Protein AF-H3A7Y6-F1 (afdb_monomer)

Structure (mmCIF, N/CA/C/O backbone):
data_AF-H3A7Y6-F1
#
_entry.id   AF-H3A7Y6-F1
#
loop_
_atom_site.group_PDB
_atom_site.id
_atom_site.type_symbol
_atom_site.label_atom_id
_atom_site.label_alt_id
_atom_site.label_comp_id
_atom_site.label_asym_id
_atom_site.label_entity_id
_atom_site.label_seq_id
_atom_site.pdbx_PDB_ins_code
_atom_site.Cartn_x
_atom_site.Cartn_y
_atom_site.Cartn_z
_atom_site.occupancy
_atom_site.B_iso_or_equiv
_atom_site.auth_seq_id
_atom_site.auth_comp_id
_atom_site.auth_asym_id
_atom_site.auth_atom_id
_atom_site.pdbx_PDB_model_num
ATOM 1 N N . MET A 1 1 ? -15.941 6.539 31.187 1.00 51.31 1 MET A N 1
ATOM 2 C CA . MET A 1 1 ? -16.220 7.305 29.950 1.00 51.31 1 MET A CA 1
ATOM 3 C C . MET A 1 1 ? -15.047 7.274 28.978 1.00 51.31 1 MET A C 1
ATOM 5 O O . MET A 1 1 ? -15.278 7.035 27.804 1.00 51.31 1 MET A O 1
ATOM 9 N N . ASP A 1 2 ? -13.808 7.415 29.453 1.00 73.50 2 ASP A N 1
ATOM 10 C CA . ASP A 1 2 ? -12.638 7.625 28.586 1.00 73.50 2 ASP A CA 1
ATOM 11 C C . ASP A 1 2 ? -12.288 6.444 27.639 1.00 73.50 2 ASP A C 1
ATOM 13 O O . ASP A 1 2 ? -11.868 6.652 26.505 1.00 73.50 2 ASP A O 1
ATOM 17 N N . PHE A 1 3 ? -12.535 5.188 28.042 1.00 82.00 3 PHE A N 1
ATOM 18 C CA . PHE A 1 3 ? -12.294 4.012 27.181 1.00 82.00 3 PHE A CA 1
ATOM 19 C C . PHE A 1 3 ? -13.268 3.918 25.993 1.00 82.00 3 PHE A C 1
ATOM 21 O O . PHE A 1 3 ? -12.867 3.592 24.880 1.00 82.00 3 PHE A O 1
ATOM 28 N N . SER A 1 4 ? -14.550 4.241 26.212 1.00 83.94 4 SER A N 1
ATOM 29 C CA . SER A 1 4 ? -15.573 4.199 25.155 1.00 83.94 4 SER A CA 1
ATOM 30 C C . SER A 1 4 ? -15.298 5.240 24.071 1.00 83.94 4 SER A C 1
ATOM 32 O O . SER A 1 4 ? -15.407 4.942 22.889 1.00 83.94 4 SER A O 1
ATOM 34 N N . GLN A 1 5 ? -14.870 6.440 24.467 1.00 86.38 5 GLN A N 1
ATOM 35 C CA . GLN A 1 5 ? -14.535 7.515 23.533 1.00 86.38 5 GLN A CA 1
ATOM 36 C C . GLN A 1 5 ? -13.313 7.171 22.664 1.00 86.38 5 GLN A C 1
ATOM 38 O O . GLN A 1 5 ? -13.272 7.462 21.467 1.00 86.38 5 GLN A O 1
ATOM 43 N N . GLN A 1 6 ? -12.312 6.505 23.242 1.00 85.38 6 GLN A N 1
ATOM 44 C CA . GLN A 1 6 ? -11.169 6.016 22.471 1.00 85.38 6 GLN A CA 1
ATOM 45 C C . GLN A 1 6 ? -11.535 4.860 21.542 1.00 85.38 6 GLN A C 1
ATOM 47 O O . GLN A 1 6 ? -11.038 4.802 20.418 1.00 85.38 6 GLN A O 1
ATOM 52 N N . LEU A 1 7 ? -12.437 3.975 21.970 1.00 88.81 7 LEU A N 1
ATOM 53 C CA . LEU A 1 7 ? -12.967 2.921 21.113 1.00 88.81 7 LEU A CA 1
ATOM 54 C C . LEU A 1 7 ? -13.691 3.517 19.901 1.00 88.81 7 LEU A C 1
ATOM 56 O O . LEU A 1 7 ? -13.440 3.101 18.775 1.00 88.81 7 LEU A O 1
ATOM 60 N N . GLU A 1 8 ? -14.530 4.532 20.113 1.00 90.81 8 GLU A N 1
ATOM 61 C CA . GLU A 1 8 ? -15.188 5.272 19.030 1.00 90.81 8 GLU A CA 1
ATOM 62 C C . GLU A 1 8 ? -14.172 5.933 18.096 1.00 90.81 8 GLU A C 1
ATOM 64 O O . GLU A 1 8 ? -14.335 5.899 16.879 1.00 90.81 8 GLU A O 1
ATOM 69 N N . THR A 1 9 ? -13.075 6.466 18.635 1.00 90.44 9 THR A N 1
ATOM 70 C CA . THR A 1 9 ? -11.986 7.032 17.826 1.00 90.44 9 THR A CA 1
ATOM 71 C C . THR A 1 9 ? -11.318 5.966 16.948 1.00 90.44 9 THR A C 1
ATOM 73 O O . THR A 1 9 ? -11.022 6.229 15.778 1.00 90.44 9 THR A O 1
ATOM 76 N N . ALA A 1 10 ? -11.115 4.752 17.470 1.00 89.75 10 ALA A N 1
ATOM 77 C CA . ALA A 1 10 ? -10.579 3.626 16.706 1.00 89.75 10 ALA A CA 1
ATOM 78 C C . ALA A 1 10 ? -11.557 3.163 15.613 1.00 89.75 10 ALA A C 1
ATOM 80 O O . ALA A 1 10 ? -11.152 3.016 14.460 1.00 89.75 10 ALA A O 1
ATOM 81 N N . ILE A 1 11 ? -12.846 3.024 15.943 1.00 92.25 11 ILE A N 1
ATOM 82 C CA . ILE A 1 11 ? -13.911 2.691 14.984 1.00 92.25 11 ILE A CA 1
ATOM 83 C C . ILE A 1 11 ? -13.953 3.735 13.865 1.00 92.25 11 ILE A C 1
ATOM 85 O O . ILE A 1 11 ? -13.865 3.387 12.691 1.00 92.25 11 ILE A O 1
ATOM 89 N N . ASN A 1 12 ? -14.009 5.021 14.208 1.00 92.44 12 ASN A N 1
ATOM 90 C CA . ASN A 1 12 ? -14.046 6.103 13.227 1.00 92.44 12 ASN A CA 1
ATOM 91 C C . ASN A 1 12 ? -12.794 6.122 12.349 1.00 92.44 12 ASN A C 1
ATOM 93 O O . ASN A 1 12 ? -12.892 6.383 11.154 1.00 92.44 12 ASN A O 1
ATOM 97 N N . SER A 1 13 ? -11.624 5.808 12.912 1.00 91.06 13 SER A N 1
ATOM 98 C CA . SER A 1 13 ? -10.380 5.734 12.141 1.00 91.06 13 SER A CA 1
ATOM 99 C C . SER A 1 13 ? -10.433 4.627 11.090 1.00 91.06 13 SER A C 1
ATOM 101 O O . SER A 1 13 ? -10.093 4.884 9.939 1.00 91.06 13 SER A O 1
ATOM 103 N N . VAL A 1 14 ? -10.915 3.432 11.444 1.00 91.81 14 VAL A N 1
ATOM 104 C CA . VAL A 1 14 ? -11.057 2.324 10.487 1.00 91.81 14 VAL A CA 1
ATOM 105 C C . VAL A 1 14 ? -12.169 2.605 9.468 1.00 91.81 14 VAL A C 1
ATOM 107 O O . VAL A 1 14 ? -11.969 2.381 8.276 1.00 91.81 14 VAL A O 1
ATOM 110 N N . LEU A 1 15 ? -13.313 3.154 9.895 1.00 91.88 15 LEU A N 1
ATOM 111 C CA . LEU A 1 15 ? -14.406 3.515 8.983 1.00 91.88 15 LEU A CA 1
ATOM 112 C C . LEU A 1 15 ? -13.971 4.560 7.955 1.00 91.88 15 LEU A C 1
ATOM 114 O O . LEU A 1 15 ? -14.286 4.418 6.776 1.00 91.88 15 LEU A O 1
ATOM 118 N N . CYS A 1 16 ? -13.228 5.580 8.384 1.00 90.19 16 CYS A N 1
ATOM 119 C CA . CYS A 1 16 ? -12.758 6.647 7.508 1.00 90.19 16 CYS A CA 1
ATOM 120 C C . CYS A 1 16 ? -11.841 6.099 6.403 1.00 90.19 16 CYS A C 1
ATOM 122 O O . CYS A 1 16 ? -11.986 6.494 5.250 1.00 90.19 16 CYS A O 1
ATOM 124 N N . VAL A 1 17 ? -10.988 5.113 6.714 1.00 90.44 17 VAL A N 1
ATOM 125 C CA . VAL A 1 17 ? -10.191 4.396 5.702 1.00 90.44 17 VAL A CA 1
ATOM 126 C C . VAL A 1 17 ? -11.094 3.751 4.653 1.00 90.44 17 VAL A C 1
ATOM 128 O O . VAL A 1 17 ? -10.960 4.027 3.463 1.00 90.44 17 VAL A O 1
ATOM 131 N N . THR A 1 18 ? -12.046 2.921 5.084 1.00 87.56 18 THR A N 1
ATOM 132 C CA . THR A 1 18 ? -12.952 2.233 4.153 1.00 87.56 18 THR A CA 1
ATOM 133 C C . THR A 1 18 ? -13.802 3.203 3.335 1.00 87.56 18 THR A C 1
ATOM 135 O O . THR A 1 18 ? -14.023 2.974 2.151 1.00 87.56 18 THR A O 1
ATOM 138 N N . GLN A 1 19 ? -14.257 4.304 3.934 1.00 89.50 19 GLN A N 1
ATOM 139 C CA . GLN A 1 19 ? -15.052 5.320 3.245 1.00 89.50 19 GLN A CA 1
ATOM 140 C C . GLN A 1 19 ? -14.242 6.053 2.179 1.00 89.50 19 GLN A C 1
ATOM 142 O O . GLN A 1 19 ? -14.756 6.260 1.083 1.00 89.50 19 GLN A O 1
ATOM 147 N N . ASN A 1 20 ? -12.992 6.414 2.474 1.00 87.94 20 ASN A N 1
ATOM 148 C CA . ASN A 1 20 ? -12.119 7.086 1.513 1.00 87.94 20 ASN A CA 1
ATOM 149 C C . ASN A 1 20 ? -11.860 6.201 0.288 1.00 87.94 20 ASN A C 1
ATOM 151 O O . ASN A 1 20 ? -12.006 6.669 -0.838 1.00 87.94 20 ASN A O 1
ATOM 155 N N . LEU A 1 21 ? -11.576 4.914 0.508 1.00 87.38 21 LEU A N 1
ATOM 156 C CA . LEU A 1 21 ? -11.359 3.946 -0.570 1.00 87.38 21 LEU A CA 1
ATOM 157 C C . LEU A 1 21 ? -12.615 3.731 -1.425 1.00 87.38 21 LEU A C 1
ATOM 159 O O . LEU A 1 21 ? -12.553 3.780 -2.650 1.00 87.38 21 LEU A O 1
ATOM 163 N N . VAL A 1 22 ? -13.781 3.552 -0.795 1.00 87.62 22 VAL A N 1
ATOM 164 C CA . VAL A 1 22 ? -15.052 3.377 -1.522 1.00 87.62 22 VAL A CA 1
ATOM 165 C C . VAL A 1 22 ? -15.427 4.634 -2.302 1.00 87.62 22 VAL A C 1
ATOM 167 O O . VAL A 1 22 ? -15.949 4.537 -3.410 1.00 87.62 22 VAL A O 1
ATOM 170 N N . LYS A 1 23 ? -15.183 5.820 -1.738 1.00 87.94 23 LYS A N 1
ATOM 171 C CA . LYS A 1 23 ? -15.468 7.085 -2.415 1.00 87.94 23 LYS A CA 1
ATOM 172 C C . LYS A 1 23 ? -14.626 7.224 -3.683 1.00 87.94 23 LYS A C 1
ATOM 174 O O . LYS A 1 23 ? -15.194 7.497 -4.734 1.00 87.94 23 LYS A O 1
ATOM 179 N N . LYS A 1 24 ? -13.322 6.953 -3.590 1.00 83.44 24 LYS A N 1
ATOM 180 C CA . LYS A 1 24 ? -12.409 6.984 -4.737 1.00 83.44 24 LYS A CA 1
ATOM 181 C C . LYS A 1 24 ? -12.825 5.983 -5.823 1.00 83.44 24 LYS A C 1
ATOM 183 O O . LYS A 1 24 ? -12.984 6.367 -6.974 1.00 83.44 24 LYS A O 1
ATOM 188 N N . SER A 1 25 ? -13.141 4.744 -5.443 1.00 79.31 25 SER A N 1
ATOM 189 C CA . SER A 1 25 ? -13.628 3.724 -6.387 1.00 79.31 25 SER A CA 1
ATOM 190 C C . SER A 1 25 ? -14.908 4.144 -7.126 1.00 79.31 25 SER A C 1
ATOM 192 O O . SER A 1 25 ? -15.032 3.891 -8.320 1.00 79.31 25 SER A O 1
ATOM 194 N N . ARG A 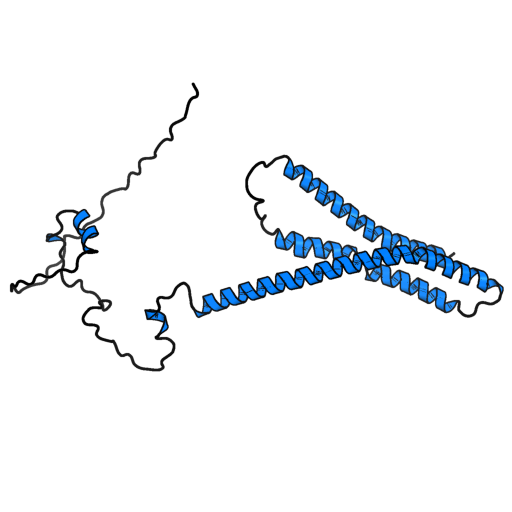1 26 ? -15.850 4.825 -6.460 1.00 79.88 26 ARG A N 1
ATOM 195 C CA . ARG A 1 26 ? -17.076 5.324 -7.112 1.00 79.88 26 ARG A CA 1
ATOM 196 C C . ARG A 1 26 ? -16.816 6.469 -8.090 1.00 79.88 26 ARG A C 1
ATOM 198 O O . ARG A 1 26 ? -17.521 6.581 -9.087 1.00 79.88 26 ARG A O 1
ATOM 205 N N . GLU A 1 27 ? -15.848 7.329 -7.786 1.00 78.62 27 GLU A N 1
ATOM 206 C CA . GLU A 1 27 ? -15.437 8.421 -8.674 1.00 78.62 27 GLU A CA 1
ATOM 207 C C . GLU A 1 27 ? -14.766 7.869 -9.944 1.00 78.62 27 GLU A C 1
ATOM 209 O O . GLU A 1 27 ? -15.039 8.351 -11.044 1.00 78.62 27 GLU A O 1
ATOM 214 N N . GLU A 1 28 ? -13.970 6.805 -9.813 1.00 71.12 28 GLU A N 1
ATOM 215 C CA . GLU A 1 28 ? -13.346 6.103 -10.941 1.00 71.12 28 GLU A CA 1
ATOM 216 C C . GLU A 1 28 ? -14.358 5.362 -11.830 1.00 71.12 28 GLU A C 1
ATOM 218 O O . GLU A 1 28 ? -14.221 5.378 -13.054 1.00 71.12 28 GLU A O 1
ATOM 223 N N . ASP A 1 29 ? -15.378 4.728 -11.245 1.00 67.00 29 ASP A N 1
ATOM 224 C CA . ASP A 1 29 ? -16.422 4.032 -12.010 1.00 67.00 29 ASP A CA 1
ATOM 225 C C . ASP A 1 29 ? -17.318 5.017 -12.779 1.00 67.00 29 ASP A C 1
ATOM 227 O O . ASP A 1 29 ? -17.629 4.780 -13.947 1.00 67.00 29 ASP A O 1
ATOM 231 N N . GLY A 1 30 ? -17.638 6.176 -12.189 1.00 64.50 30 GLY A N 1
ATOM 232 C CA . GLY A 1 30 ? -18.377 7.240 -12.878 1.00 64.50 30 GLY A CA 1
ATOM 233 C C . GLY A 1 30 ? -17.640 7.800 -14.103 1.00 64.50 30 GLY A C 1
ATOM 234 O O . GLY A 1 30 ? -18.255 8.038 -15.140 1.00 64.50 30 GLY A O 1
ATOM 235 N N . GLN A 1 31 ? -16.312 7.941 -14.029 1.00 60.97 31 GLN A N 1
ATOM 236 C CA . GLN A 1 31 ? -15.495 8.397 -15.165 1.00 60.97 31 GLN A CA 1
ATOM 237 C C . GLN A 1 31 ? -15.366 7.351 -16.284 1.00 60.97 31 GLN A C 1
ATOM 239 O O . GLN A 1 31 ? -15.178 7.712 -17.448 1.00 60.97 31 GLN A O 1
ATOM 244 N N . LYS A 1 32 ? -15.454 6.055 -15.959 1.00 58.25 32 LYS A N 1
ATOM 245 C CA . LYS A 1 32 ? -15.441 4.969 -16.955 1.00 58.25 32 LYS A CA 1
ATOM 246 C C . LYS A 1 32 ? -16.772 4.861 -17.704 1.00 58.25 32 LYS A C 1
ATOM 248 O O . LYS A 1 32 ? -16.755 4.592 -18.905 1.00 58.25 32 LYS A O 1
ATOM 253 N N . GLU A 1 33 ? -17.901 5.097 -17.033 1.00 54.69 33 GLU A N 1
ATOM 254 C CA . GLU A 1 33 ? -19.237 5.108 -17.655 1.00 54.69 33 GLU A CA 1
ATOM 255 C C . GLU A 1 33 ? -19.464 6.300 -18.604 1.00 54.69 33 GLU A C 1
ATOM 257 O O . GLU A 1 33 ? -20.171 6.157 -19.600 1.00 54.69 33 GLU A O 1
ATOM 262 N N . GLU A 1 34 ? -18.853 7.463 -18.352 1.00 52.28 34 GLU A N 1
ATOM 263 C CA . GLU A 1 34 ? -18.900 8.597 -19.295 1.00 52.28 34 GLU A CA 1
ATOM 264 C C . GLU A 1 34 ? -18.059 8.347 -20.553 1.00 52.28 34 GLU A C 1
ATOM 266 O O . GLU A 1 34 ? -18.517 8.624 -21.658 1.00 52.28 34 GLU A O 1
ATOM 271 N N . LYS A 1 35 ? -16.860 7.764 -20.413 1.00 53.66 35 LYS A N 1
ATOM 272 C CA . LYS A 1 35 ? -15.965 7.473 -21.549 1.00 53.66 35 LYS A CA 1
ATOM 273 C C . LYS A 1 35 ? -16.454 6.357 -22.473 1.00 53.66 35 LYS A C 1
ATOM 275 O O . LYS A 1 35 ? -16.075 6.328 -23.633 1.00 53.66 35 LYS A O 1
ATOM 280 N N . THR A 1 36 ? -17.272 5.433 -21.976 1.00 49.22 36 THR A N 1
ATOM 281 C CA . THR A 1 36 ? -17.790 4.302 -22.769 1.00 49.22 36 THR A CA 1
ATOM 282 C C . THR A 1 36 ? -18.997 4.664 -23.633 1.00 49.22 36 THR A C 1
ATOM 284 O O . THR A 1 36 ? -19.456 3.827 -24.404 1.00 49.22 36 THR A O 1
ATOM 287 N N . ARG A 1 37 ? -19.522 5.892 -23.528 1.00 52.06 37 ARG A N 1
ATOM 288 C CA . ARG A 1 37 ? -20.643 6.354 -24.358 1.00 52.06 37 ARG A CA 1
ATOM 289 C C . ARG A 1 37 ? -20.230 6.971 -25.696 1.00 52.06 37 ARG A C 1
ATOM 291 O O . ARG A 1 37 ? -21.121 7.131 -26.522 1.00 52.06 37 ARG A O 1
ATOM 298 N N . ASP A 1 38 ? -18.947 7.285 -25.900 1.00 51.78 38 ASP A N 1
ATOM 299 C CA . ASP A 1 38 ? -18.500 8.087 -27.053 1.00 51.78 38 ASP A CA 1
ATOM 300 C C . ASP A 1 38 ? -17.575 7.377 -28.062 1.00 51.78 38 ASP A C 1
ATOM 302 O O . ASP A 1 38 ? -17.449 7.890 -29.166 1.00 51.78 38 ASP A O 1
ATOM 306 N N . ASP A 1 39 ? -16.992 6.206 -27.771 1.00 47.25 39 ASP A N 1
ATOM 307 C CA . ASP A 1 39 ? -16.040 5.558 -28.697 1.00 47.25 39 ASP A CA 1
ATOM 308 C C . ASP A 1 39 ? -16.397 4.080 -28.978 1.00 47.25 39 ASP A C 1
ATOM 310 O O . ASP A 1 39 ? -15.975 3.167 -28.262 1.00 47.25 39 ASP A O 1
ATOM 314 N N . ASP A 1 40 ? -17.166 3.852 -30.049 1.00 56.94 40 ASP A N 1
ATOM 315 C CA . ASP A 1 40 ? -17.107 2.624 -30.858 1.00 56.94 40 ASP A CA 1
ATOM 316 C C . ASP A 1 40 ? -15.960 2.820 -31.867 1.00 56.94 40 ASP A C 1
ATOM 318 O O . ASP A 1 40 ? -16.159 3.478 -32.882 1.00 56.94 40 ASP A O 1
ATOM 322 N N . ASP A 1 41 ? -14.748 2.360 -31.541 1.00 52.69 41 ASP A N 1
ATOM 323 C CA . ASP A 1 41 ? -13.794 1.710 -32.461 1.00 52.69 41 ASP A CA 1
ATOM 324 C C . ASP A 1 41 ? -12.365 1.658 -31.877 1.00 52.69 41 ASP A C 1
ATOM 326 O O . ASP A 1 41 ? -11.862 2.579 -31.238 1.00 52.69 41 ASP A O 1
ATOM 330 N N . ASP A 1 42 ? -11.721 0.520 -32.140 1.00 48.69 42 ASP A N 1
ATOM 331 C CA . ASP A 1 42 ? -10.285 0.242 -32.068 1.00 48.69 42 ASP A CA 1
ATOM 332 C C . ASP A 1 42 ? -9.571 0.257 -30.700 1.00 48.69 42 ASP A C 1
ATOM 334 O O . ASP A 1 42 ? -9.049 1.248 -30.196 1.00 48.69 42 ASP A O 1
ATOM 338 N N . ALA A 1 43 ? -9.435 -0.960 -30.155 1.00 54.12 43 ALA A N 1
ATOM 339 C CA . ALA A 1 43 ? -8.303 -1.414 -29.344 1.00 54.12 43 ALA A CA 1
ATOM 340 C C . ALA A 1 43 ? -7.758 -0.401 -28.323 1.00 54.12 43 ALA A C 1
ATOM 342 O O . ALA A 1 43 ? -6.612 0.018 -28.447 1.00 54.12 43 ALA A O 1
ATOM 343 N N . ALA A 1 44 ? -8.563 -0.066 -27.305 1.00 57.81 44 ALA A N 1
ATOM 344 C CA . ALA A 1 44 ? -8.158 0.532 -26.025 1.00 57.81 44 ALA A CA 1
ATOM 345 C C . ALA A 1 44 ? -6.759 1.177 -26.056 1.00 57.81 44 ALA A C 1
ATOM 347 O O . ALA A 1 44 ? -5.796 0.617 -25.522 1.00 57.81 44 ALA A O 1
ATOM 348 N N . LEU A 1 45 ? -6.651 2.322 -26.741 1.00 60.16 45 LEU A N 1
ATOM 349 C CA . LEU A 1 45 ? -5.407 3.067 -26.899 1.00 60.16 45 LEU A CA 1
ATOM 350 C C . LEU A 1 45 ? -4.728 3.173 -25.526 1.00 60.16 45 LEU A C 1
ATOM 352 O O . LEU A 1 45 ? -5.315 3.722 -24.587 1.00 60.16 45 LEU A O 1
ATOM 356 N N . ILE A 1 46 ? -3.518 2.619 -25.380 1.00 69.69 46 ILE A N 1
ATOM 357 C CA . ILE A 1 46 ? -2.745 2.730 -24.137 1.00 69.69 46 ILE A CA 1
ATOM 358 C C . ILE A 1 46 ? -2.526 4.223 -23.897 1.00 69.69 46 ILE A C 1
ATOM 360 O O . ILE A 1 46 ? -1.700 4.853 -24.556 1.00 69.69 46 ILE A O 1
ATOM 364 N N . GLN A 1 47 ? -3.312 4.805 -22.987 1.00 77.25 47 GLN A N 1
ATOM 365 C CA . GLN A 1 47 ? -3.240 6.236 -22.727 1.00 77.25 47 GLN A CA 1
ATOM 366 C C . GLN A 1 47 ? -1.833 6.582 -22.207 1.00 77.25 47 GLN A C 1
ATOM 368 O O . GLN A 1 47 ? -1.273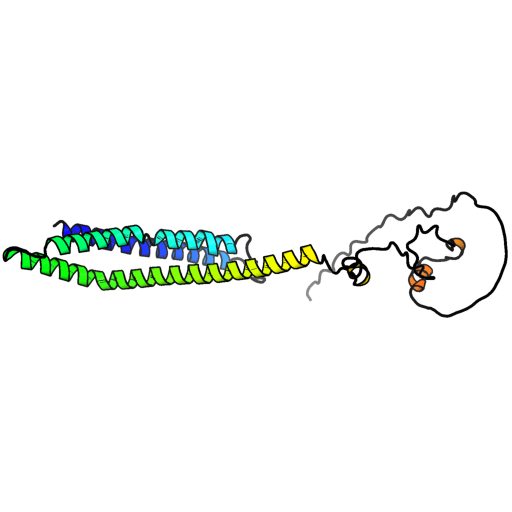 5.823 -21.404 1.00 77.25 47 GLN A O 1
ATOM 373 N N . PRO A 1 48 ? -1.241 7.714 -22.628 1.00 74.75 48 PRO A N 1
ATOM 374 C CA . PRO A 1 48 ? 0.046 8.152 -22.108 1.00 74.75 48 PRO A CA 1
ATOM 375 C C . PRO A 1 48 ? 0.028 8.203 -20.579 1.00 74.75 48 PRO A C 1
ATOM 377 O O . PRO A 1 48 ? -0.918 8.708 -19.977 1.00 74.75 48 PRO A O 1
ATOM 380 N N . GLY A 1 49 ? 1.058 7.642 -19.945 1.00 78.50 49 GLY A N 1
ATOM 381 C CA . GLY A 1 49 ? 1.169 7.628 -18.485 1.00 78.50 49 GLY A CA 1
ATOM 382 C C . GLY A 1 49 ? 0.185 6.700 -17.765 1.00 78.50 49 GLY A C 1
ATOM 383 O O . GLY A 1 49 ? 0.151 6.722 -16.541 1.00 78.50 49 GLY A O 1
ATOM 384 N N . LEU A 1 50 ? -0.578 5.852 -18.471 1.00 80.50 50 LEU A N 1
ATOM 385 C CA . LEU A 1 50 ? -1.512 4.899 -17.853 1.00 80.50 50 LEU A CA 1
ATOM 386 C C . LEU A 1 50 ? -0.830 4.027 -16.790 1.00 80.50 50 LEU A C 1
ATOM 388 O O . LEU A 1 50 ? -1.391 3.800 -15.723 1.00 80.50 50 LEU A O 1
ATOM 392 N N . LEU A 1 51 ? 0.393 3.574 -17.081 1.00 80.50 51 LEU A N 1
ATOM 393 C CA . LEU A 1 51 ? 1.184 2.761 -16.165 1.00 80.50 51 LEU A CA 1
ATOM 394 C C . LEU A 1 51 ? 1.574 3.556 -14.912 1.00 80.50 51 LEU A C 1
ATOM 396 O O . LEU A 1 51 ? 1.366 3.079 -13.807 1.00 80.50 51 LEU A O 1
ATOM 400 N N . THR A 1 52 ? 2.080 4.778 -15.076 1.00 84.62 52 THR A N 1
ATOM 401 C CA . THR A 1 52 ? 2.458 5.663 -13.963 1.00 84.62 52 THR A CA 1
ATOM 402 C C . THR A 1 52 ? 1.247 6.029 -13.107 1.00 84.62 52 THR A C 1
ATOM 404 O O . THR A 1 52 ? 1.286 5.872 -11.892 1.00 84.62 52 THR A O 1
ATOM 407 N N . ARG A 1 53 ? 0.126 6.409 -13.729 1.00 84.06 53 ARG A N 1
ATOM 408 C CA . ARG A 1 53 ? -1.104 6.758 -13.013 1.00 84.06 53 ARG A CA 1
ATOM 409 C C . ARG A 1 53 ? -1.634 5.580 -12.195 1.00 84.06 53 ARG A C 1
ATOM 411 O O . ARG A 1 53 ? -1.777 5.692 -10.985 1.00 84.06 53 ARG A O 1
ATOM 418 N N . LEU A 1 54 ? -1.862 4.429 -12.836 1.00 80.00 54 LEU A N 1
ATOM 419 C CA . LEU A 1 54 ? -2.464 3.272 -12.164 1.00 80.00 54 LEU A CA 1
ATOM 420 C C . LEU A 1 54 ? -1.529 2.628 -11.136 1.00 80.00 54 LEU A C 1
ATOM 422 O O . LEU A 1 54 ? -1.973 2.192 -10.076 1.00 80.00 54 LEU A O 1
ATOM 426 N N . LEU A 1 55 ? -0.244 2.495 -11.471 1.00 78.75 55 LEU A N 1
ATOM 427 C CA . LEU A 1 55 ? 0.687 1.684 -10.688 1.00 78.75 55 LEU A CA 1
ATOM 428 C C . LEU A 1 55 ? 1.428 2.494 -9.628 1.00 78.75 55 LEU A C 1
ATOM 430 O O . LEU A 1 55 ? 1.756 1.951 -8.576 1.00 78.75 55 LEU A O 1
ATOM 434 N N . GLU A 1 56 ? 1.694 3.770 -9.882 1.00 79.50 56 GLU A N 1
ATOM 435 C CA . GLU A 1 56 ? 2.430 4.621 -8.953 1.00 79.50 56 GLU A CA 1
ATOM 436 C C . GLU A 1 56 ? 1.486 5.552 -8.198 1.00 79.50 56 GLU A C 1
ATOM 438 O O . GLU A 1 56 ? 1.391 5.449 -6.978 1.00 79.50 56 GLU A O 1
ATOM 443 N N . GLU A 1 57 ? 0.752 6.420 -8.893 1.00 85.75 57 GLU A N 1
ATOM 444 C CA . GLU A 1 57 ? -0.036 7.478 -8.251 1.00 85.75 57 GLU A CA 1
ATOM 445 C C . GLU A 1 57 ? -1.253 6.918 -7.500 1.00 85.75 57 GLU A C 1
ATOM 447 O O . GLU A 1 57 ? -1.399 7.135 -6.292 1.00 85.75 57 GLU A O 1
ATOM 452 N N . ASP A 1 58 ? -2.097 6.147 -8.188 1.00 88.00 58 ASP A N 1
ATOM 453 C CA . ASP A 1 58 ? -3.359 5.651 -7.644 1.00 88.00 58 ASP A CA 1
ATOM 454 C C . ASP A 1 58 ? -3.126 4.644 -6.520 1.00 88.00 58 ASP A C 1
ATOM 456 O O . ASP A 1 58 ? -3.702 4.780 -5.436 1.00 88.00 58 ASP A O 1
ATOM 460 N N . LEU A 1 59 ? -2.244 3.668 -6.747 1.00 90.12 59 LEU A N 1
ATOM 461 C CA . LEU A 1 59 ? -1.925 2.662 -5.741 1.00 90.12 59 LEU A CA 1
ATOM 462 C C . LEU A 1 59 ? -1.217 3.273 -4.524 1.00 90.12 59 LEU A C 1
ATOM 464 O O . LEU A 1 59 ? -1.511 2.886 -3.393 1.00 90.12 59 LEU A O 1
ATOM 468 N N . SER A 1 60 ? -0.306 4.233 -4.721 1.00 90.81 60 SER A N 1
ATOM 469 C CA . SER A 1 60 ? 0.344 4.932 -3.606 1.00 90.81 60 SER A CA 1
ATOM 470 C C . SER A 1 60 ? -0.677 5.702 -2.771 1.00 90.81 60 SER A C 1
ATOM 472 O O . SER A 1 60 ? -0.692 5.578 -1.543 1.00 90.81 60 SER A O 1
ATOM 474 N N . ALA A 1 61 ? -1.589 6.430 -3.421 1.00 91.25 61 ALA A N 1
ATOM 475 C CA . ALA A 1 61 ? -2.670 7.131 -2.739 1.00 91.25 61 ALA A CA 1
ATOM 476 C C . ALA A 1 61 ? -3.561 6.167 -1.936 1.00 91.25 61 ALA A C 1
ATOM 478 O O . ALA A 1 61 ? -3.880 6.452 -0.778 1.00 91.25 61 ALA A O 1
ATOM 479 N N . ASP A 1 62 ? -3.901 5.005 -2.499 1.00 91.69 62 ASP A N 1
ATOM 480 C CA . ASP A 1 62 ? -4.679 3.978 -1.804 1.00 91.69 62 ASP A CA 1
ATOM 481 C C . ASP A 1 62 ? -3.943 3.453 -0.569 1.00 91.69 62 ASP A C 1
ATOM 483 O O . ASP A 1 62 ? -4.512 3.432 0.525 1.00 91.69 62 ASP A O 1
ATOM 487 N N . VAL A 1 63 ? -2.661 3.101 -0.704 1.00 92.75 63 VAL A N 1
ATOM 488 C CA . VAL A 1 63 ? -1.832 2.603 0.405 1.00 92.75 63 VAL A CA 1
ATOM 489 C C . VAL A 1 63 ? -1.703 3.646 1.517 1.00 92.75 63 VAL A C 1
ATOM 491 O O . VAL A 1 63 ? -1.813 3.304 2.696 1.00 92.75 63 VAL A O 1
ATOM 494 N N . LEU A 1 64 ? -1.520 4.922 1.175 1.00 91.75 64 LEU A N 1
ATOM 495 C CA . LEU A 1 64 ? -1.478 6.012 2.153 1.00 91.75 64 LEU A CA 1
ATOM 496 C C . LEU A 1 64 ? -2.835 6.205 2.843 1.00 91.75 64 LEU A C 1
ATOM 498 O O . LEU A 1 64 ? -2.894 6.408 4.060 1.00 91.75 64 LEU A O 1
ATOM 502 N N . SER A 1 65 ? -3.935 6.074 2.098 1.00 92.56 65 SER A N 1
ATOM 503 C CA . SER A 1 65 ? -5.291 6.205 2.639 1.00 92.56 65 SER A CA 1
ATOM 504 C C . SER A 1 65 ? -5.632 5.130 3.679 1.00 92.56 65 SER A C 1
ATOM 506 O O . SER A 1 65 ? -6.472 5.383 4.549 1.00 92.56 65 SER A O 1
ATOM 508 N N . LEU A 1 66 ? -4.926 3.986 3.672 1.00 93.56 66 LEU A N 1
ATOM 509 C CA . LEU A 1 66 ? -5.080 2.926 4.674 1.00 93.56 66 LEU A CA 1
ATOM 510 C C . LEU A 1 66 ? -4.762 3.396 6.094 1.00 93.56 66 LEU A C 1
ATOM 512 O O . LEU A 1 66 ? -5.255 2.788 7.044 1.00 93.56 66 LEU A O 1
ATOM 516 N N . ASN A 1 67 ? -3.960 4.457 6.263 1.00 91.56 67 ASN A N 1
ATOM 517 C CA . ASN A 1 67 ? -3.654 5.076 7.558 1.00 91.56 67 ASN A CA 1
ATOM 518 C C . ASN A 1 67 ? -3.250 4.065 8.656 1.00 91.56 67 ASN A C 1
ATOM 520 O O . ASN A 1 67 ? -3.623 4.210 9.825 1.00 91.56 67 ASN A O 1
ATOM 524 N N . VAL A 1 68 ? -2.465 3.045 8.288 1.00 94.31 68 VAL A N 1
ATOM 525 C CA . VAL A 1 68 ? -2.089 1.912 9.161 1.00 94.31 68 VAL A CA 1
ATOM 526 C C . VAL A 1 68 ? -1.477 2.371 10.475 1.00 94.31 68 VAL A C 1
ATOM 528 O O . VAL A 1 68 ? -1.840 1.870 11.537 1.00 94.31 68 VAL A O 1
ATOM 531 N N . GLN A 1 69 ? -0.610 3.381 10.430 1.00 94.69 69 GLN A N 1
ATOM 532 C CA . GLN A 1 69 ? 0.033 3.924 11.623 1.00 94.69 69 GLN A CA 1
ATOM 533 C C . GLN A 1 69 ? -0.978 4.523 12.611 1.00 94.69 69 GLN A C 1
ATOM 535 O O . GLN A 1 69 ? -0.890 4.271 13.815 1.00 94.69 69 GLN A O 1
ATOM 540 N N . LYS A 1 70 ? -1.971 5.274 12.114 1.00 93.00 70 LYS A N 1
ATOM 541 C CA . LYS A 1 70 ? -3.026 5.859 12.950 1.00 93.00 70 LYS A CA 1
ATOM 542 C C . LYS A 1 70 ? -3.862 4.761 13.601 1.00 93.00 70 LYS A C 1
ATOM 544 O O . LYS A 1 70 ? -3.993 4.758 14.822 1.00 93.00 70 LYS A O 1
ATOM 549 N N . VAL A 1 71 ? -4.360 3.804 12.815 1.00 93.56 71 VAL A N 1
ATOM 550 C CA . VAL A 1 71 ? -5.169 2.690 13.338 1.00 93.56 71 VAL A CA 1
ATOM 551 C C . VAL A 1 71 ? -4.378 1.885 14.371 1.00 93.56 71 VAL A C 1
ATOM 553 O O . VAL A 1 71 ? -4.868 1.681 15.481 1.00 93.56 71 VAL A O 1
ATOM 556 N N . ALA A 1 72 ? -3.134 1.509 14.065 1.00 94.44 72 ALA A N 1
ATOM 557 C CA . ALA A 1 72 ? -2.271 0.775 14.985 1.00 94.44 72 ALA A CA 1
ATOM 558 C C . ALA A 1 72 ? -2.057 1.537 16.302 1.00 94.44 72 ALA A C 1
ATOM 560 O O . ALA A 1 72 ? -2.208 0.954 17.372 1.00 94.44 72 ALA A O 1
ATOM 561 N N . SER A 1 73 ? -1.782 2.845 16.248 1.00 94.62 73 SER A N 1
ATOM 562 C CA . SER A 1 73 ? -1.621 3.660 17.459 1.00 94.62 73 SER A CA 1
ATOM 563 C C . SER A 1 73 ? -2.888 3.723 18.320 1.00 94.62 73 SER A C 1
ATOM 565 O O . SER A 1 73 ? -2.791 3.590 19.539 1.00 94.62 73 SER A O 1
ATOM 567 N N . CYS A 1 74 ? -4.074 3.854 17.714 1.00 92.56 74 CYS A N 1
ATOM 568 C CA . CYS A 1 74 ? -5.344 3.838 18.441 1.00 92.56 74 CYS A CA 1
ATOM 569 C C . CYS A 1 74 ? -5.570 2.499 19.158 1.00 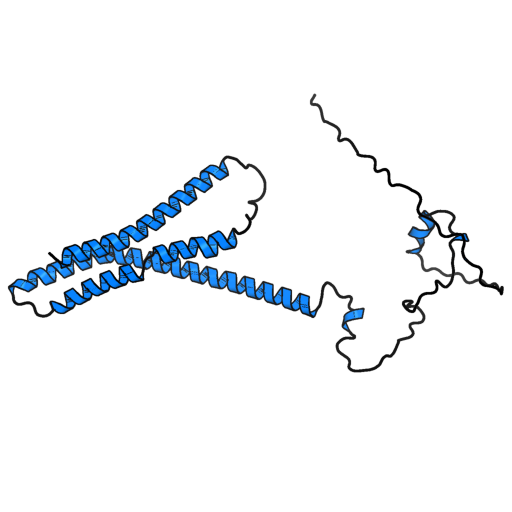92.56 74 CYS A C 1
ATOM 571 O O . CYS A 1 74 ? -5.966 2.484 20.323 1.00 92.56 74 CYS A O 1
ATOM 573 N N . ILE A 1 75 ? -5.288 1.377 18.487 1.00 92.50 75 ILE A N 1
ATOM 574 C CA . ILE A 1 75 ? -5.431 0.044 19.087 1.00 92.50 75 ILE A CA 1
ATOM 575 C C . ILE A 1 75 ? -4.406 -0.180 20.199 1.00 92.50 75 ILE A C 1
ATOM 577 O O . ILE A 1 75 ? -4.775 -0.653 21.273 1.00 92.50 75 ILE A O 1
ATOM 581 N N . SER A 1 76 ? -3.150 0.219 19.999 1.00 93.25 76 SER A N 1
ATOM 582 C CA . SER A 1 76 ? -2.112 0.124 21.031 1.00 93.25 76 SER A CA 1
ATOM 583 C C . SER A 1 76 ? -2.481 0.904 22.293 1.00 93.25 76 SER A C 1
ATOM 585 O O . SER A 1 76 ? -2.347 0.369 23.389 1.00 93.25 76 SER A O 1
ATOM 587 N N . GLN A 1 77 ? -3.023 2.119 22.158 1.00 91.69 77 GLN A N 1
ATOM 588 C CA . GLN A 1 77 ? -3.482 2.917 23.303 1.00 91.69 77 GLN A CA 1
ATOM 589 C C . GLN A 1 77 ? -4.638 2.246 24.063 1.00 91.69 77 GLN A C 1
ATOM 591 O O . GLN A 1 77 ? -4.662 2.266 25.295 1.00 91.69 77 GLN A O 1
ATOM 596 N N . LEU A 1 78 ? -5.584 1.624 23.348 1.00 90.69 78 LEU A N 1
ATOM 597 C CA . LEU A 1 78 ? -6.683 0.875 23.966 1.00 90.69 78 LEU A CA 1
ATOM 598 C C . LEU A 1 78 ? -6.173 -0.336 24.756 1.00 90.69 78 LEU A C 1
ATOM 600 O O . LEU A 1 78 ? -6.595 -0.554 25.892 1.00 90.69 78 LEU A O 1
ATOM 604 N N . LEU A 1 79 ? -5.252 -1.107 24.172 1.00 90.62 79 LEU A N 1
ATOM 605 C CA . LEU A 1 79 ? -4.652 -2.274 24.824 1.00 90.62 79 LEU A CA 1
ATOM 606 C C . LEU A 1 79 ? -3.801 -1.878 26.032 1.00 90.62 79 LEU A C 1
ATOM 608 O O . LEU A 1 79 ? -3.853 -2.534 27.070 1.00 90.62 79 LEU A O 1
ATOM 612 N N . GLU A 1 80 ? -3.052 -0.785 25.927 1.00 89.44 80 GLU A N 1
ATOM 613 C CA . GLU A 1 80 ? -2.236 -0.274 27.022 1.00 89.44 80 GLU A CA 1
ATOM 614 C C . GLU A 1 80 ? -3.103 0.148 28.221 1.00 89.44 80 GLU A C 1
ATOM 616 O O . GLU A 1 80 ? -2.806 -0.204 29.362 1.00 89.44 80 GLU A O 1
ATOM 621 N N . ARG A 1 81 ? -4.243 0.806 27.987 1.00 84.12 81 ARG A N 1
ATOM 622 C CA . ARG A 1 81 ? -5.195 1.137 29.062 1.00 84.12 81 ARG A CA 1
ATOM 623 C C . ARG A 1 81 ? -5.853 -0.084 29.690 1.00 84.12 81 ARG A C 1
ATOM 625 O O . ARG A 1 81 ? -6.093 -0.089 30.897 1.00 84.12 81 ARG A O 1
ATOM 632 N N . LEU A 1 82 ? -6.121 -1.116 28.892 1.00 85.94 82 LEU A N 1
ATOM 633 C CA . LEU A 1 82 ? -6.608 -2.391 29.410 1.00 85.94 82 LEU A CA 1
ATOM 634 C C . LEU A 1 82 ? -5.561 -3.050 30.323 1.00 85.94 82 LEU A C 1
ATOM 636 O O . LEU A 1 82 ? -5.901 -3.582 31.374 1.00 85.94 82 LEU A O 1
ATOM 640 N N . LYS A 1 83 ? -4.276 -2.952 29.973 1.00 83.50 83 LYS A N 1
ATOM 641 C CA . LYS A 1 83 ? -3.178 -3.471 30.796 1.00 83.50 83 LYS A CA 1
ATOM 642 C C . LYS A 1 83 ? -3.056 -2.751 32.144 1.00 83.50 83 LYS A C 1
ATOM 644 O O . LYS A 1 83 ? -2.827 -3.388 33.161 1.00 83.50 83 LYS A O 1
ATOM 649 N N . TYR A 1 84 ? -3.256 -1.435 32.203 1.00 74.19 84 TYR A N 1
ATOM 650 C CA . TYR A 1 84 ? -3.194 -0.708 33.483 1.00 74.19 84 TYR A CA 1
ATOM 651 C C . TYR A 1 84 ? -4.357 -1.020 34.446 1.00 74.19 84 TYR A C 1
ATOM 653 O O . TYR A 1 84 ? -4.322 -0.588 35.594 1.00 74.19 84 TYR A O 1
ATOM 661 N N . THR A 1 85 ? -5.363 -1.786 34.012 1.00 70.25 85 THR A N 1
ATOM 662 C CA . THR A 1 85 ? -6.513 -2.211 34.832 1.00 70.25 85 THR A CA 1
ATOM 663 C C . THR A 1 85 ? -6.425 -3.674 35.299 1.00 70.25 85 THR A C 1
ATOM 665 O O . THR A 1 85 ? -7.408 -4.217 35.790 1.00 70.25 85 THR A O 1
ATOM 668 N N . GLU A 1 86 ? -5.247 -4.308 35.203 1.00 61.28 86 GLU A N 1
ATOM 669 C CA . GLU A 1 86 ? -5.001 -5.739 35.483 1.00 61.28 86 GLU A CA 1
ATOM 670 C C . GLU A 1 86 ? -5.117 -6.138 36.979 1.00 61.28 86 GLU A C 1
ATOM 672 O O . GLU A 1 86 ? -5.282 -7.316 37.290 1.00 61.28 86 GLU A O 1
ATOM 677 N N . HIS A 1 87 ? -5.145 -5.172 37.913 1.00 61.03 87 HIS A N 1
ATOM 678 C CA . HIS A 1 87 ? -5.472 -5.398 39.335 1.00 61.03 87 HIS A CA 1
ATOM 679 C C . HIS A 1 87 ? -6.574 -4.457 39.851 1.00 61.03 87 HIS A C 1
ATOM 681 O O . HIS A 1 87 ? -6.307 -3.560 40.656 1.00 61.03 87 HIS A O 1
ATOM 687 N N . PRO A 1 88 ? -7.826 -4.654 39.414 1.00 59.81 88 PRO A N 1
ATOM 688 C CA . PRO A 1 88 ? -8.923 -3.824 39.860 1.00 59.81 88 PRO A CA 1
ATOM 689 C C . PRO A 1 88 ? -9.378 -4.237 41.276 1.00 59.81 88 PRO A C 1
ATOM 691 O O . PRO A 1 88 ? -9.576 -5.432 41.527 1.00 59.81 88 PRO A O 1
ATOM 694 N N . PRO A 1 89 ? -9.621 -3.303 42.218 1.00 61.56 89 PRO A N 1
ATOM 695 C CA . PRO A 1 89 ? -10.447 -3.598 43.389 1.00 61.56 89 PRO A CA 1
ATOM 696 C C . PRO A 1 89 ? -11.831 -4.100 42.931 1.00 61.56 89 PRO A C 1
ATOM 698 O O . PRO A 1 89 ? -12.256 -3.820 41.816 1.00 61.56 89 PRO A O 1
ATOM 701 N N . VAL A 1 90 ? -12.563 -4.835 43.776 1.00 63.69 90 VAL A N 1
ATOM 702 C CA . VAL A 1 90 ? -13.797 -5.585 43.417 1.00 63.69 90 VAL A CA 1
ATOM 703 C C . VAL A 1 90 ? -14.826 -4.789 42.576 1.00 63.69 90 VAL A C 1
ATOM 705 O O . VAL A 1 90 ? -15.501 -5.377 41.735 1.00 63.69 90 VAL A O 1
ATOM 708 N N . ASN A 1 91 ? -14.899 -3.459 42.722 1.00 61.31 91 ASN A N 1
ATOM 709 C CA . ASN A 1 91 ? -15.770 -2.576 41.925 1.00 61.31 91 ASN A CA 1
ATOM 710 C C . ASN A 1 91 ? -15.294 -2.297 40.480 1.00 61.31 91 ASN A C 1
ATOM 712 O O . ASN A 1 91 ? -16.107 -1.936 39.632 1.00 61.31 91 ASN A O 1
ATOM 716 N N . GLU A 1 92 ? -14.011 -2.460 40.163 1.00 64.06 92 GLU A N 1
ATOM 717 C CA . GLU A 1 92 ? -13.438 -2.191 38.835 1.00 64.06 92 GLU A CA 1
ATOM 718 C C . GLU A 1 92 ? -13.409 -3.442 37.929 1.00 64.06 92 GLU A C 1
ATOM 720 O O . GLU A 1 92 ? -13.282 -3.324 36.709 1.00 64.06 92 GLU A O 1
ATOM 725 N N . CYS A 1 93 ? -13.649 -4.638 38.484 1.00 73.31 93 CYS A N 1
ATOM 726 C CA . CYS A 1 93 ? -13.773 -5.893 37.724 1.00 73.31 93 CYS A CA 1
ATOM 727 C C . CYS A 1 93 ? -14.887 -5.839 36.661 1.00 73.31 93 CYS A C 1
ATOM 729 O O . CYS A 1 93 ? -14.766 -6.426 35.583 1.00 73.31 93 CYS A O 1
ATOM 731 N N . GLN A 1 94 ? -15.981 -5.122 36.940 1.00 79.38 94 GLN A N 1
ATOM 732 C CA . GLN A 1 94 ? -17.082 -4.947 35.989 1.00 79.38 94 GLN A CA 1
ATOM 733 C C . GLN A 1 94 ? -16.682 -4.034 34.818 1.00 79.38 94 GLN A C 1
ATOM 735 O O . GLN A 1 94 ? -17.022 -4.321 33.671 1.00 79.38 94 GLN A O 1
ATOM 740 N N . MET A 1 95 ? -15.903 -2.984 35.093 1.00 78.06 95 MET A N 1
ATOM 741 C CA . MET A 1 95 ? -15.395 -2.050 34.082 1.00 78.06 95 MET A CA 1
ATOM 742 C C . MET A 1 95 ? -14.370 -2.716 33.160 1.00 78.06 95 MET A C 1
ATOM 744 O O . MET A 1 95 ? -14.433 -2.533 31.945 1.00 78.06 95 MET A O 1
ATOM 748 N N . PHE A 1 96 ? -13.475 -3.536 33.720 1.00 83.88 96 PHE A N 1
ATOM 749 C CA . PHE A 1 96 ? -12.513 -4.326 32.951 1.00 83.88 96 PHE A CA 1
ATOM 750 C C . PHE A 1 96 ? -13.215 -5.310 32.005 1.00 83.88 96 PHE A C 1
ATOM 752 O O . PHE A 1 96 ? -12.965 -5.304 30.801 1.00 83.88 96 PHE A O 1
ATOM 759 N N . ASN A 1 97 ? -14.167 -6.099 32.516 1.00 85.75 97 ASN A N 1
ATOM 760 C CA . ASN A 1 97 ? -14.942 -7.023 31.682 1.00 85.75 97 ASN A CA 1
ATOM 761 C C . ASN A 1 97 ? -15.725 -6.291 30.583 1.00 85.75 97 ASN A C 1
ATOM 763 O O . ASN A 1 97 ? -15.780 -6.758 29.447 1.00 85.75 97 ASN A O 1
ATOM 767 N N . GLN A 1 98 ? -16.294 -5.122 30.887 1.00 85.56 98 GLN A N 1
ATOM 768 C CA . GLN A 1 98 ? -16.978 -4.306 29.888 1.00 85.56 98 GLN A CA 1
ATOM 769 C C . GLN A 1 98 ? -16.017 -3.808 28.795 1.00 85.56 98 GLN A C 1
ATOM 771 O O . GLN A 1 98 ? -16.364 -3.873 27.616 1.00 85.56 98 GLN A O 1
ATOM 776 N N . ALA A 1 99 ? -14.808 -3.369 29.155 1.00 87.25 99 ALA A N 1
ATOM 777 C CA . ALA A 1 99 ? -13.769 -2.975 28.203 1.00 87.25 99 ALA A CA 1
ATOM 778 C C . ALA A 1 99 ? -13.327 -4.148 27.306 1.00 87.25 99 ALA A C 1
ATOM 780 O O . ALA A 1 99 ? -13.255 -3.993 26.085 1.00 87.25 99 ALA A O 1
ATOM 781 N N . CYS A 1 100 ? -13.134 -5.341 27.878 1.00 88.56 100 CYS A N 1
ATOM 782 C CA . CYS A 1 100 ? -12.857 -6.568 27.125 1.00 88.56 100 CYS A CA 1
ATOM 783 C C . CYS A 1 100 ? -13.980 -6.896 26.132 1.00 88.56 100 CYS A C 1
ATOM 785 O O . CYS A 1 100 ? -13.712 -7.120 24.953 1.00 88.56 100 CYS A O 1
ATOM 787 N N . CYS A 1 101 ? -15.244 -6.865 26.568 1.00 89.75 101 CYS A N 1
ATOM 788 C CA . CYS A 1 101 ? -16.395 -7.102 25.693 1.00 89.75 101 CYS A CA 1
ATOM 789 C C . CYS A 1 101 ? -16.443 -6.114 24.519 1.00 89.75 101 CYS A C 1
ATOM 791 O O . CYS A 1 101 ? -16.765 -6.497 23.395 1.00 89.75 101 CYS A O 1
ATOM 793 N N . LEU A 1 102 ? -16.112 -4.845 24.758 1.00 89.25 102 LEU A N 1
ATOM 794 C CA . LEU A 1 102 ? -16.050 -3.826 23.713 1.00 89.25 102 LEU A CA 1
ATOM 795 C C . LEU A 1 102 ? -14.925 -4.093 22.700 1.00 89.25 102 LEU A C 1
ATOM 797 O O . LEU A 1 102 ? -15.157 -3.979 21.497 1.00 89.25 102 LEU A O 1
ATOM 801 N N . LEU A 1 103 ? -13.742 -4.513 23.155 1.00 90.25 103 LEU A N 1
ATOM 802 C CA . LEU A 1 103 ? -12.633 -4.897 22.271 1.00 90.25 103 LEU A CA 1
ATOM 803 C C . LEU A 1 103 ? -12.953 -6.143 21.443 1.00 90.25 103 LEU A C 1
ATOM 805 O O . LEU A 1 103 ? -12.681 -6.170 20.245 1.00 90.25 103 LEU A O 1
ATOM 809 N N . VAL A 1 104 ? -13.592 -7.149 22.045 1.00 92.19 104 VAL A N 1
ATOM 810 C CA . VAL A 1 104 ? -14.045 -8.351 21.327 1.00 92.19 104 VAL A CA 1
ATOM 811 C C . VAL A 1 104 ? -15.030 -7.982 20.213 1.00 92.19 104 VAL A C 1
ATOM 813 O O . VAL A 1 104 ? -14.966 -8.548 19.125 1.00 92.19 104 VAL A O 1
ATOM 816 N N . ARG A 1 105 ? -15.899 -6.987 20.434 1.00 91.56 105 ARG A N 1
ATOM 817 C CA . ARG A 1 105 ? -16.811 -6.472 19.396 1.00 91.56 105 ARG A CA 1
ATOM 818 C C . ARG A 1 105 ? -16.096 -5.696 18.286 1.00 91.56 105 ARG A C 1
ATOM 820 O O . ARG A 1 105 ? -16.610 -5.660 17.173 1.00 91.56 105 ARG A O 1
ATOM 827 N N . LEU A 1 106 ? -14.938 -5.097 18.567 1.00 91.12 106 LEU A N 1
ATOM 828 C CA . LEU A 1 106 ? -14.110 -4.404 17.573 1.00 91.12 106 LEU A CA 1
ATOM 829 C C . LEU A 1 106 ? -13.293 -5.378 16.706 1.00 91.12 106 LEU A C 1
ATOM 831 O O . LEU A 1 106 ? -13.001 -5.087 15.547 1.00 91.12 106 LEU A O 1
ATOM 835 N N . LEU A 1 107 ? -12.955 -6.552 17.243 1.00 92.19 107 LEU A N 1
ATOM 836 C CA . LEU A 1 107 ? -12.140 -7.573 16.584 1.00 92.19 107 LEU A CA 1
ATOM 837 C C . LEU A 1 107 ? -12.554 -7.918 15.134 1.00 92.19 107 LEU A C 1
ATOM 839 O O . LEU A 1 107 ? -11.673 -7.902 14.274 1.00 92.19 107 LEU A O 1
ATOM 843 N N . PRO A 1 108 ? -13.835 -8.199 14.800 1.00 94.06 108 PRO A N 1
ATOM 844 C CA . PRO A 1 108 ? -14.214 -8.526 13.421 1.00 94.06 108 PRO A CA 1
ATOM 845 C C . PRO A 1 108 ? -13.923 -7.382 12.442 1.00 94.06 108 PRO A C 1
ATOM 847 O O . PRO A 1 108 ? -13.453 -7.624 11.336 1.00 94.06 108 PRO A O 1
ATOM 850 N N . MET A 1 109 ? -14.120 -6.132 12.867 1.00 92.81 109 MET A N 1
ATOM 851 C CA . MET A 1 109 ? -13.817 -4.954 12.056 1.00 92.81 109 MET A CA 1
ATOM 852 C C . MET A 1 109 ? -12.310 -4.825 11.793 1.00 92.81 109 MET A C 1
ATOM 854 O O . MET A 1 109 ? -11.896 -4.545 10.669 1.00 92.81 109 MET A O 1
ATOM 858 N N . LEU A 1 110 ? -11.485 -5.078 12.813 1.00 93.62 110 LEU A N 1
ATOM 859 C CA . LEU A 1 110 ? -10.027 -5.099 12.671 1.00 93.62 110 LEU A CA 1
ATOM 860 C C . LEU A 1 110 ? -9.548 -6.253 11.794 1.00 93.62 110 LEU A C 1
ATOM 862 O O . LEU A 1 110 ? -8.591 -6.081 11.046 1.00 93.62 110 LEU A O 1
ATOM 866 N N . SER A 1 111 ? -10.218 -7.404 11.842 1.00 94.44 111 SER A N 1
ATOM 867 C CA . SER A 1 111 ? -9.924 -8.526 10.951 1.00 94.44 111 SER A CA 1
ATOM 868 C C . SER A 1 111 ? -10.168 -8.144 9.492 1.00 94.44 111 SER A C 1
ATOM 870 O O . SER A 1 111 ? -9.275 -8.336 8.670 1.00 94.44 111 SER A O 1
ATOM 872 N N . THR A 1 112 ? -11.313 -7.533 9.175 1.00 93.62 112 THR A N 1
ATOM 873 C CA . THR A 1 112 ? -11.600 -7.047 7.816 1.00 93.62 112 THR A CA 1
ATOM 874 C C . THR A 1 112 ? -10.599 -5.982 7.373 1.00 93.62 112 THR A C 1
ATOM 876 O O . THR A 1 112 ? -10.083 -6.046 6.259 1.00 93.62 112 THR A O 1
ATOM 879 N N . TYR A 1 113 ? -10.270 -5.035 8.253 1.00 95.31 113 TYR A N 1
ATOM 880 C CA . TYR A 1 113 ? -9.249 -4.025 7.986 1.00 95.31 113 TYR A CA 1
ATOM 881 C C . TYR A 1 113 ? -7.870 -4.647 7.717 1.00 95.31 113 TYR A C 1
ATOM 883 O O . TYR A 1 113 ? -7.196 -4.271 6.763 1.00 95.31 113 TYR A O 1
ATOM 891 N N . SER A 1 114 ? -7.464 -5.645 8.503 1.00 95.62 114 SER A N 1
ATOM 892 C CA . SER A 1 114 ? -6.207 -6.367 8.294 1.00 95.62 114 SER A CA 1
ATOM 893 C C . SER A 1 114 ? -6.181 -7.079 6.943 1.00 95.62 114 SER A C 1
ATOM 895 O O . SER A 1 114 ? -5.163 -7.030 6.256 1.00 95.62 114 SER A O 1
ATOM 897 N N . SER A 1 115 ? -7.283 -7.716 6.536 1.00 96.00 115 SER A N 1
ATOM 898 C CA . SER A 1 115 ? -7.391 -8.341 5.213 1.00 96.00 115 SER A CA 1
ATOM 899 C C . SER A 1 115 ? -7.272 -7.315 4.086 1.00 96.00 115 SER A C 1
ATOM 901 O O . SER A 1 115 ? -6.609 -7.585 3.089 1.00 96.00 115 SER A O 1
ATOM 903 N N . LEU A 1 116 ? -7.848 -6.123 4.260 1.00 94.62 116 LEU A N 1
ATOM 904 C CA . LEU A 1 116 ? -7.727 -5.021 3.306 1.00 94.62 116 LEU A CA 1
ATOM 905 C C . LEU A 1 116 ? -6.277 -4.530 3.182 1.00 94.62 116 LEU A C 1
ATOM 907 O O . LEU A 1 116 ? -5.761 -4.395 2.076 1.00 94.62 116 LEU A O 1
ATOM 911 N N . VAL A 1 117 ? -5.585 -4.325 4.305 1.00 96.19 117 VAL A N 1
ATOM 912 C CA . VAL A 1 117 ? -4.161 -3.949 4.304 1.00 96.19 117 VAL A CA 1
ATOM 913 C C . VAL A 1 117 ? -3.311 -5.034 3.638 1.00 96.19 117 VAL A C 1
ATOM 915 O O . VAL A 1 117 ? -2.442 -4.727 2.824 1.00 96.19 117 VAL A O 1
ATOM 918 N N . GLN A 1 118 ? -3.576 -6.307 3.938 1.00 96.69 118 GLN A N 1
ATOM 919 C CA . GLN A 1 118 ? -2.861 -7.431 3.336 1.00 96.69 118 GLN A CA 1
ATOM 920 C C . GLN A 1 118 ? -3.097 -7.523 1.823 1.00 96.69 118 GLN A C 1
ATOM 922 O O . GLN A 1 118 ? -2.161 -7.828 1.079 1.00 96.69 118 GLN A O 1
ATOM 927 N N . TYR A 1 119 ? -4.316 -7.240 1.361 1.00 95.69 119 TYR A N 1
ATOM 928 C CA . TYR A 1 119 ? -4.642 -7.164 -0.060 1.00 95.69 119 TYR A CA 1
ATOM 929 C C . TYR A 1 119 ? -3.773 -6.118 -0.767 1.00 95.69 119 TYR A C 1
ATOM 931 O O . TYR A 1 119 ? -3.053 -6.459 -1.706 1.00 95.69 119 TYR A O 1
ATOM 939 N N . TYR A 1 120 ? -3.752 -4.882 -0.264 1.00 94.44 120 TYR A N 1
ATOM 940 C CA . TYR A 1 120 ? -2.948 -3.809 -0.852 1.00 94.44 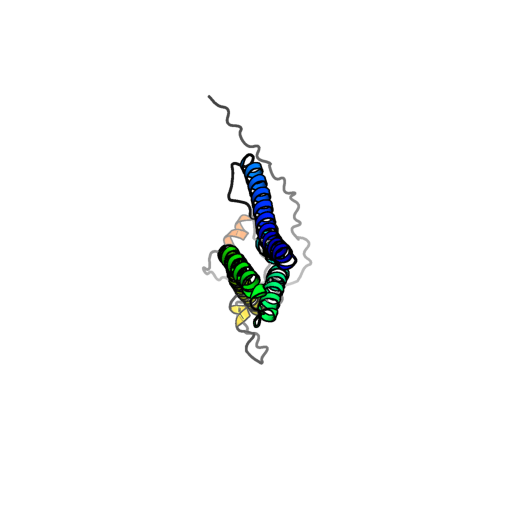120 TYR A CA 1
ATOM 941 C C . TYR A 1 120 ? -1.446 -4.085 -0.777 1.00 94.44 120 TYR A C 1
ATOM 943 O O . TYR A 1 120 ? -0.736 -3.847 -1.747 1.00 94.44 120 TYR A O 1
ATOM 951 N N . LEU A 1 121 ? -0.952 -4.666 0.319 1.00 95.25 121 LEU A N 1
ATOM 952 C CA . LEU A 1 121 ? 0.449 -5.082 0.418 1.00 95.25 121 LEU A CA 1
ATOM 953 C C . LEU A 1 121 ? 0.811 -6.124 -0.651 1.00 95.25 121 LEU A C 1
ATOM 955 O O . LEU A 1 121 ? 1.866 -6.037 -1.280 1.00 95.25 121 LEU A O 1
ATOM 959 N N . THR A 1 122 ? -0.070 -7.102 -0.866 1.00 96.06 122 THR A N 1
ATOM 960 C CA . THR A 1 122 ? 0.114 -8.144 -1.884 1.00 96.06 122 THR A CA 1
ATOM 961 C C . THR A 1 122 ? 0.107 -7.541 -3.284 1.00 96.06 122 THR A C 1
ATOM 963 O O . THR A 1 122 ? 0.964 -7.887 -4.098 1.00 96.06 122 THR A O 1
ATOM 966 N N . LEU A 1 123 ? -0.815 -6.613 -3.548 1.00 93.62 123 LEU A N 1
ATOM 967 C CA . LEU A 1 123 ? -0.903 -5.895 -4.814 1.00 93.62 123 LEU A CA 1
ATOM 968 C C . LEU A 1 123 ? 0.370 -5.083 -5.088 1.00 93.62 123 LEU A C 1
ATOM 970 O O . LEU A 1 123 ? 0.975 -5.246 -6.145 1.00 93.62 123 LEU A O 1
ATOM 974 N N . SER A 1 124 ? 0.839 -4.298 -4.114 1.00 92.94 124 SER A N 1
ATOM 975 C CA . SER A 1 124 ? 2.082 -3.525 -4.220 1.00 92.94 124 SER A CA 1
ATOM 976 C C . SER A 1 124 ? 3.301 -4.411 -4.468 1.00 92.94 124 SER A C 1
ATOM 978 O O . SER A 1 124 ? 4.154 -4.079 -5.290 1.00 92.94 124 SER A O 1
ATOM 980 N N . LEU A 1 125 ? 3.383 -5.569 -3.808 1.00 95.06 125 LEU A N 1
ATOM 981 C CA . LEU A 1 125 ? 4.482 -6.511 -4.012 1.00 95.06 125 LEU A CA 1
ATOM 982 C C . LEU A 1 125 ? 4.443 -7.150 -5.408 1.00 95.06 125 LEU A C 1
ATOM 984 O O . LEU A 1 125 ? 5.476 -7.246 -6.076 1.00 95.06 125 LEU A O 1
ATOM 988 N N . ALA A 1 126 ? 3.265 -7.593 -5.852 1.00 93.69 126 ALA A N 1
ATOM 989 C CA . ALA A 1 126 ? 3.075 -8.181 -7.176 1.00 93.69 126 ALA A CA 1
ATOM 990 C C . ALA A 1 126 ? 3.414 -7.174 -8.280 1.00 93.69 126 ALA A C 1
ATOM 992 O O . ALA A 1 126 ? 4.105 -7.514 -9.247 1.00 93.69 126 ALA A O 1
ATOM 993 N N . LEU A 1 127 ? 2.990 -5.926 -8.093 1.00 92.12 127 LEU A N 1
ATOM 994 C CA . LEU A 1 127 ? 3.318 -4.828 -8.975 1.00 92.12 127 LEU A CA 1
ATOM 995 C C . LEU A 1 127 ? 4.827 -4.587 -9.028 1.00 92.12 127 LEU A C 1
ATOM 997 O O . LEU A 1 127 ? 5.409 -4.639 -10.108 1.00 92.12 127 LEU A O 1
ATOM 1001 N N . HIS A 1 128 ? 5.464 -4.375 -7.875 1.00 92.88 128 HIS A N 1
ATOM 1002 C CA . HIS A 1 128 ? 6.896 -4.095 -7.799 1.00 92.88 128 HIS A CA 1
ATOM 1003 C C . HIS A 1 128 ? 7.731 -5.208 -8.446 1.00 92.88 128 HIS A C 1
ATOM 1005 O O . HIS A 1 128 ? 8.680 -4.951 -9.185 1.00 92.88 128 HIS A O 1
ATOM 1011 N N . ARG A 1 129 ? 7.342 -6.471 -8.231 1.00 95.44 129 ARG A N 1
ATOM 1012 C CA . ARG A 1 129 ? 7.975 -7.617 -8.890 1.00 95.44 129 ARG A CA 1
ATOM 1013 C C . ARG A 1 129 ? 7.828 -7.553 -10.411 1.00 95.44 129 ARG A C 1
ATOM 1015 O O . ARG A 1 129 ? 8.781 -7.867 -11.122 1.00 95.44 129 ARG A O 1
ATOM 1022 N N . SER A 1 130 ? 6.647 -7.193 -10.904 1.00 93.25 130 SER A N 1
ATOM 1023 C CA . SER A 1 130 ? 6.348 -7.145 -12.338 1.00 93.25 130 SER A CA 1
ATOM 1024 C C . SER A 1 130 ? 7.075 -5.991 -13.028 1.00 93.25 130 SER A C 1
ATOM 1026 O O . SER A 1 130 ? 7.728 -6.209 -14.047 1.00 93.25 130 SER A O 1
ATOM 1028 N N . THR A 1 131 ? 7.055 -4.792 -12.44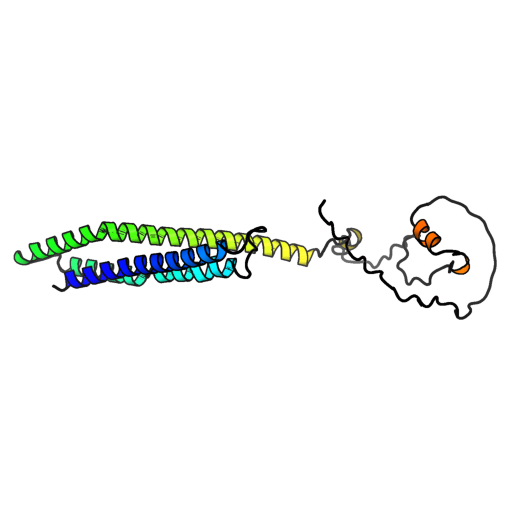1 1.00 92.31 131 THR A N 1
ATOM 1029 C CA . THR A 1 131 ? 7.778 -3.621 -12.963 1.00 92.31 131 THR A CA 1
ATOM 1030 C C . THR A 1 131 ? 9.287 -3.812 -12.882 1.00 92.31 131 THR A C 1
ATOM 1032 O O . THR A 1 131 ? 9.989 -3.503 -13.840 1.00 92.31 131 THR A O 1
ATOM 1035 N N . GLY A 1 132 ? 9.798 -4.414 -11.805 1.00 94.50 132 GLY A N 1
ATOM 1036 C CA . GLY A 1 132 ? 11.212 -4.772 -11.687 1.00 94.50 132 GLY A CA 1
ATOM 1037 C C . GLY A 1 132 ? 11.658 -5.799 -12.734 1.00 94.50 132 GLY A C 1
ATOM 1038 O O . GLY A 1 132 ? 12.733 -5.667 -13.317 1.00 94.50 132 GLY A O 1
ATOM 1039 N N . LYS A 1 133 ? 10.824 -6.806 -13.032 1.00 97.31 133 LYS A N 1
ATOM 1040 C CA . LYS A 1 133 ? 11.084 -7.770 -14.116 1.00 97.31 133 LYS A CA 1
ATOM 1041 C C . LYS A 1 133 ? 11.101 -7.095 -15.484 1.00 97.31 133 LYS A C 1
ATOM 1043 O O . LYS A 1 133 ? 12.024 -7.347 -16.252 1.00 97.31 133 LYS A O 1
ATOM 1048 N N . LEU A 1 134 ? 10.123 -6.236 -15.766 1.00 94.50 134 LEU A N 1
ATOM 1049 C CA . LEU A 1 134 ? 10.073 -5.458 -17.002 1.00 94.50 134 LEU A CA 1
ATOM 1050 C C . LEU A 1 134 ? 11.328 -4.593 -17.158 1.00 94.50 134 LEU A C 1
ATOM 1052 O O . LEU A 1 134 ? 11.985 -4.659 -18.192 1.00 94.50 134 LEU A O 1
ATOM 1056 N N . LEU A 1 135 ? 11.703 -3.853 -16.112 1.00 95.50 135 LEU A N 1
ATOM 1057 C CA . LEU A 1 135 ? 12.912 -3.035 -16.095 1.00 95.50 135 LEU A CA 1
ATOM 1058 C C . LEU A 1 135 ? 14.165 -3.873 -16.366 1.00 95.50 135 LEU A C 1
ATOM 1060 O O . LEU A 1 135 ? 15.000 -3.470 -17.166 1.00 95.50 135 LEU A O 1
ATOM 1064 N N . SER A 1 136 ? 14.287 -5.049 -15.746 1.00 98.00 136 SER A N 1
ATOM 1065 C CA . SER A 1 136 ? 15.419 -5.952 -15.977 1.00 98.00 136 SER A CA 1
ATOM 1066 C C . SER A 1 136 ? 15.502 -6.429 -17.427 1.00 98.00 136 SER A C 1
ATOM 1068 O O . SER A 1 136 ? 16.605 -6.504 -17.964 1.00 98.00 136 SER A O 1
ATOM 1070 N N . VAL A 1 137 ? 14.370 -6.759 -18.056 1.00 98.00 137 VAL A N 1
ATOM 1071 C CA . VAL A 1 137 ? 14.330 -7.174 -19.468 1.00 98.00 137 VAL A CA 1
ATOM 1072 C C . VAL A 1 137 ? 14.700 -6.005 -20.374 1.00 98.00 137 VAL A C 1
ATOM 1074 O O . VAL A 1 137 ? 15.556 -6.164 -21.237 1.00 98.00 137 VAL A O 1
ATOM 1077 N N . LEU A 1 138 ? 14.116 -4.826 -20.150 1.00 96.88 138 LEU A N 1
ATOM 1078 C CA . LEU A 1 138 ? 14.439 -3.625 -20.919 1.00 96.88 138 LEU A CA 1
ATOM 1079 C C . LEU A 1 138 ? 15.923 -3.278 -20.791 1.00 96.88 138 LEU A C 1
ATOM 1081 O O . LEU A 1 138 ? 16.590 -3.096 -21.801 1.00 96.88 138 LEU A O 1
ATOM 1085 N N . ALA A 1 139 ? 16.465 -3.262 -19.574 1.00 97.56 139 ALA A N 1
ATOM 1086 C CA . ALA A 1 139 ? 17.880 -3.003 -19.334 1.00 97.56 139 ALA A CA 1
ATOM 1087 C C . ALA A 1 139 ? 18.780 -4.014 -20.057 1.00 97.56 139 ALA A C 1
ATOM 1089 O O . ALA A 1 139 ? 19.785 -3.613 -20.639 1.00 97.56 139 ALA A O 1
A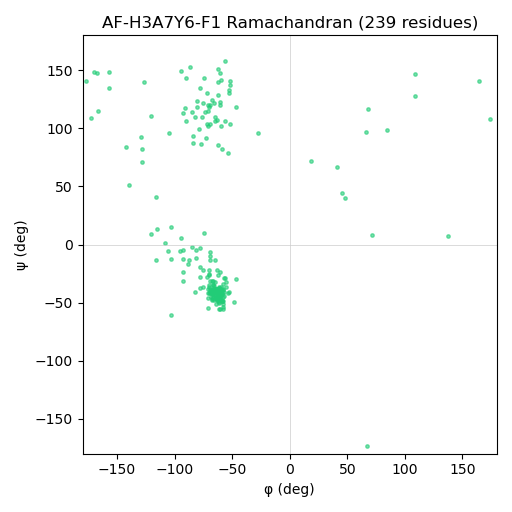TOM 1090 N N . ALA A 1 140 ? 18.415 -5.300 -20.070 1.00 96.62 140 ALA A N 1
ATOM 1091 C CA . ALA A 1 140 ? 19.148 -6.319 -20.816 1.00 96.62 140 ALA A CA 1
ATOM 1092 C C . ALA A 1 140 ? 19.106 -6.063 -22.330 1.00 96.62 140 ALA A C 1
ATOM 1094 O O . ALA A 1 140 ? 20.152 -6.094 -22.968 1.00 96.62 140 ALA A O 1
ATOM 1095 N N . VAL A 1 141 ? 17.934 -5.745 -22.891 1.00 95.81 141 VAL A N 1
ATOM 1096 C CA . VAL A 1 141 ? 17.782 -5.410 -24.319 1.00 95.81 141 VAL A CA 1
ATOM 1097 C C . VAL A 1 141 ? 18.595 -4.168 -24.682 1.00 95.81 141 VAL A C 1
ATOM 1099 O O . VAL A 1 141 ? 19.335 -4.191 -25.659 1.00 95.81 141 VAL A O 1
ATOM 1102 N N . PHE A 1 142 ? 18.518 -3.100 -23.885 1.00 95.94 142 PHE A N 1
ATOM 1103 C CA . PHE A 1 142 ? 19.294 -1.882 -24.122 1.00 95.94 142 PHE A CA 1
ATOM 1104 C C . PHE A 1 142 ? 20.797 -2.109 -23.970 1.00 95.94 142 PHE A C 1
ATOM 1106 O O . PHE A 1 142 ? 21.571 -1.521 -24.716 1.00 95.94 142 PHE A O 1
ATOM 1113 N N . THR A 1 143 ? 21.216 -2.969 -23.040 1.00 94.88 143 THR A N 1
ATOM 1114 C CA . THR A 1 143 ? 22.628 -3.342 -22.889 1.00 94.88 143 THR A CA 1
ATOM 1115 C C . THR A 1 143 ? 23.108 -4.127 -24.105 1.00 94.88 143 THR A C 1
ATOM 1117 O O . THR A 1 143 ? 24.162 -3.809 -24.644 1.00 94.88 143 THR A O 1
ATOM 1120 N N . ASP A 1 144 ? 22.328 -5.108 -24.565 1.00 91.38 144 ASP A N 1
ATOM 1121 C CA . ASP A 1 144 ? 22.659 -5.903 -25.751 1.00 91.38 144 ASP A CA 1
ATOM 1122 C C . ASP A 1 144 ? 22.766 -5.016 -26.992 1.00 91.38 144 ASP A C 1
ATOM 1124 O O . ASP A 1 144 ? 23.737 -5.091 -27.740 1.00 91.38 144 ASP A O 1
ATOM 1128 N N . LEU A 1 145 ? 21.813 -4.099 -27.146 1.00 92.75 145 LEU A N 1
ATOM 1129 C CA . LEU A 1 145 ? 21.796 -3.140 -28.235 1.00 92.75 145 LEU A CA 1
ATOM 1130 C C . LEU A 1 145 ? 22.976 -2.163 -28.176 1.00 92.75 145 LEU A C 1
ATOM 1132 O O . LEU A 1 145 ? 23.586 -1.876 -29.200 1.00 92.75 145 LEU A O 1
ATOM 1136 N N . ALA A 1 146 ? 23.322 -1.667 -26.987 1.00 91.00 146 ALA A N 1
ATOM 1137 C CA . ALA A 1 146 ? 24.462 -0.774 -26.805 1.00 91.00 146 ALA A CA 1
ATOM 1138 C C . ALA A 1 146 ? 25.803 -1.475 -27.071 1.00 91.00 146 ALA A C 1
ATOM 1140 O O . ALA A 1 146 ? 26.747 -0.829 -27.514 1.00 91.00 146 ALA A O 1
ATOM 1141 N N . GLN A 1 147 ? 25.893 -2.781 -26.803 1.00 88.00 147 GLN A N 1
ATOM 1142 C CA . GLN A 1 147 ? 27.106 -3.570 -27.027 1.00 88.00 147 GLN A CA 1
ATOM 1143 C C . GLN A 1 147 ? 27.253 -4.040 -28.475 1.00 88.00 147 GLN A C 1
ATOM 1145 O O . GLN A 1 147 ? 28.360 -4.036 -29.002 1.00 88.00 147 GLN A O 1
ATOM 1150 N N . LYS A 1 148 ? 26.159 -4.477 -29.106 1.00 86.50 148 LYS A N 1
ATOM 1151 C CA . LYS A 1 148 ? 26.181 -5.136 -30.422 1.00 86.50 148 LYS A CA 1
ATOM 1152 C C . LYS A 1 148 ? 25.733 -4.238 -31.573 1.00 86.50 148 LYS A C 1
ATOM 1154 O O . LYS A 1 148 ? 25.904 -4.612 -32.730 1.00 86.50 148 LYS A O 1
ATOM 1159 N N . GLY A 1 149 ? 25.148 -3.080 -31.274 1.00 81.31 149 GLY A N 1
ATOM 1160 C CA . GLY A 1 149 ? 24.525 -2.216 -32.271 1.00 81.31 149 GLY A CA 1
ATOM 1161 C C . GLY A 1 149 ? 23.278 -2.843 -32.908 1.00 81.31 149 GLY A C 1
ATOM 1162 O O . GLY A 1 149 ? 22.793 -3.899 -32.499 1.00 81.31 149 GLY A O 1
ATOM 1163 N N . PHE A 1 150 ? 22.736 -2.179 -33.928 1.00 79.75 150 PHE A N 1
ATOM 1164 C CA . PHE A 1 150 ? 21.616 -2.701 -34.711 1.00 79.75 150 PHE A CA 1
ATOM 1165 C C . PHE A 1 150 ? 22.133 -3.501 -35.902 1.00 79.75 150 PHE A C 1
ATOM 1167 O O . PHE A 1 150 ? 22.761 -2.925 -36.784 1.00 79.75 150 PHE A O 1
ATOM 1174 N N . CYS A 1 151 ? 21.818 -4.800 -35.944 1.00 68.38 151 CYS A N 1
ATOM 1175 C CA . CYS A 1 151 ? 22.030 -5.666 -37.111 1.00 68.38 151 CYS A CA 1
ATOM 1176 C C . CYS A 1 151 ? 23.410 -5.497 -37.774 1.00 68.38 151 CYS A C 1
ATOM 1178 O O . CYS A 1 151 ? 23.485 -5.407 -38.997 1.00 68.38 151 CYS A O 1
ATOM 1180 N N . LEU A 1 152 ? 24.487 -5.430 -36.979 1.00 64.94 152 LEU A N 1
ATOM 1181 C CA . LEU A 1 152 ? 25.833 -5.293 -37.533 1.00 64.94 152 LEU A CA 1
ATOM 1182 C C . LEU A 1 152 ? 26.124 -6.517 -38.428 1.00 64.94 152 LEU A C 1
ATOM 1184 O O . LEU A 1 152 ? 26.021 -7.649 -37.938 1.00 64.94 152 LEU A O 1
ATOM 1188 N N . PRO A 1 153 ? 26.446 -6.329 -39.721 1.00 69.19 153 PRO A N 1
ATOM 1189 C CA . PRO A 1 153 ? 26.880 -7.417 -40.589 1.00 69.19 153 PRO A CA 1
ATOM 1190 C C . PRO A 1 153 ? 28.027 -8.193 -39.938 1.00 69.19 153 PRO A C 1
ATOM 1192 O O . PRO A 1 153 ? 28.903 -7.598 -39.310 1.00 69.19 153 PRO A O 1
ATOM 1195 N N . LYS A 1 154 ? 28.025 -9.526 -40.071 1.00 65.25 154 LYS A N 1
ATOM 1196 C CA . LYS A 1 154 ? 29.040 -10.396 -39.442 1.00 65.25 154 LYS A CA 1
ATOM 1197 C C . LYS A 1 154 ? 30.470 -10.018 -39.845 1.00 65.25 154 LYS A C 1
ATOM 1199 O O . LYS A 1 154 ? 31.373 -10.172 -39.034 1.00 65.25 154 LYS A O 1
ATOM 1204 N N . GLU A 1 155 ? 30.625 -9.454 -41.040 1.00 62.97 155 GLU A N 1
ATOM 1205 C CA . GLU A 1 155 ? 31.872 -8.902 -41.581 1.00 62.97 155 GLU A CA 1
ATOM 1206 C C . GLU A 1 155 ? 32.485 -7.799 -40.699 1.00 62.97 155 GLU A C 1
ATOM 1208 O O . GLU A 1 155 ? 33.697 -7.671 -40.656 1.00 62.97 155 GLU A O 1
ATOM 1213 N N . LEU A 1 156 ? 31.678 -7.041 -39.943 1.00 60.16 156 LEU A N 1
ATOM 1214 C CA . LEU A 1 156 ? 32.150 -5.988 -39.029 1.00 60.16 156 LEU A CA 1
ATOM 1215 C C . LEU A 1 156 ? 32.306 -6.468 -37.575 1.00 60.16 156 LEU A C 1
ATOM 1217 O O . LEU A 1 156 ? 32.736 -5.700 -36.716 1.00 60.16 156 LEU A O 1
ATOM 1221 N N . MET A 1 157 ? 31.910 -7.710 -37.264 1.00 60.28 157 MET A N 1
ATOM 1222 C CA . MET A 1 157 ? 31.958 -8.254 -35.900 1.00 60.28 157 MET A CA 1
ATOM 1223 C C . MET A 1 157 ? 33.255 -9.014 -35.585 1.00 60.28 157 MET A C 1
ATOM 1225 O O . MET A 1 157 ? 33.603 -9.130 -34.409 1.00 60.28 157 MET A O 1
ATOM 1229 N N . GLU A 1 158 ? 33.969 -9.533 -36.588 1.00 57.47 158 GLU A N 1
ATOM 1230 C CA . GLU A 1 158 ? 35.184 -10.339 -36.371 1.00 57.47 158 GLU A CA 1
ATOM 1231 C C . GLU A 1 158 ? 36.434 -9.500 -36.027 1.00 57.47 158 GLU A C 1
ATOM 1233 O O . GLU A 1 158 ? 37.328 -10.004 -35.348 1.00 57.47 158 GLU A O 1
ATOM 1238 N N . ASP A 1 159 ? 36.444 -8.197 -36.324 1.00 54.06 159 ASP A N 1
ATOM 1239 C CA . ASP A 1 159 ? 37.617 -7.327 -36.112 1.00 54.06 159 ASP A CA 1
ATOM 1240 C C . ASP A 1 159 ? 37.751 -6.744 -34.691 1.00 54.06 159 ASP A C 1
ATOM 1242 O O . ASP A 1 159 ? 38.719 -6.055 -34.372 1.00 54.06 159 ASP A O 1
ATOM 1246 N N . SER A 1 160 ? 36.806 -7.018 -33.784 1.00 51.00 160 SER A N 1
ATOM 1247 C CA . SER A 1 160 ? 36.818 -6.441 -32.426 1.00 51.00 160 SER A CA 1
ATOM 1248 C C . SER A 1 160 ? 37.528 -7.306 -31.368 1.00 51.00 160 SER A C 1
ATOM 1250 O O . SER A 1 160 ? 37.629 -6.879 -30.214 1.00 51.00 160 SER A O 1
ATOM 1252 N N . ALA A 1 161 ? 37.992 -8.516 -31.702 1.00 49.59 161 ALA A N 1
ATOM 1253 C CA . ALA A 1 161 ? 38.555 -9.463 -30.726 1.00 49.59 161 ALA A CA 1
ATOM 1254 C C . ALA A 1 161 ? 40.018 -9.874 -30.989 1.00 49.59 161 ALA A C 1
ATOM 1256 O O . ALA A 1 161 ? 40.528 -10.768 -30.310 1.00 49.59 161 ALA A O 1
ATOM 1257 N N . GLY A 1 162 ? 40.702 -9.226 -31.935 1.00 41.19 162 GLY A N 1
ATOM 1258 C CA . GLY A 1 162 ? 42.097 -9.497 -32.279 1.00 41.19 162 GLY A CA 1
ATOM 1259 C C . GLY A 1 162 ? 42.974 -8.269 -32.078 1.00 41.19 162 GLY A C 1
ATOM 1260 O O . GLY A 1 162 ? 42.881 -7.287 -32.803 1.00 41.19 162 GLY A O 1
ATOM 1261 N N . GLU A 1 163 ? 43.847 -8.321 -31.082 1.00 44.91 163 GLU A N 1
ATOM 1262 C CA . GLU A 1 163 ? 44.962 -7.396 -30.950 1.00 44.91 163 GLU A CA 1
ATOM 1263 C C . GLU A 1 163 ? 45.930 -7.611 -32.131 1.00 44.91 163 GLU A C 1
ATOM 1265 O O . GLU A 1 163 ? 46.627 -8.621 -32.190 1.00 44.91 163 GLU A O 1
ATOM 1270 N N . GLY A 1 164 ? 45.991 -6.649 -33.055 1.00 41.41 164 GLY A N 1
ATOM 1271 C CA . GLY A 1 164 ? 47.130 -6.465 -33.955 1.00 41.41 164 GLY A CA 1
ATOM 1272 C C . GLY A 1 164 ? 46.922 -6.817 -35.431 1.00 41.41 164 GLY A C 1
ATOM 1273 O O . GLY A 1 164 ? 46.259 -7.781 -35.783 1.00 41.41 164 GLY A O 1
ATOM 1274 N N . ALA A 1 165 ? 47.634 -6.036 -36.248 1.00 35.22 165 ALA A N 1
ATOM 1275 C CA . ALA A 1 165 ? 47.822 -6.117 -37.695 1.00 35.22 165 ALA A CA 1
ATOM 1276 C C . ALA A 1 165 ? 46.732 -5.460 -38.556 1.00 35.22 165 ALA A C 1
ATOM 1278 O O . ALA A 1 165 ? 45.717 -6.036 -38.921 1.00 35.22 165 ALA A O 1
ATOM 1279 N N . THR A 1 166 ? 47.051 -4.238 -38.976 1.00 44.81 166 THR A N 1
ATOM 1280 C CA . THR A 1 166 ? 46.725 -3.719 -40.302 1.00 44.81 166 THR A CA 1
ATOM 1281 C C . THR A 1 166 ? 47.242 -4.691 -41.375 1.00 44.81 166 THR A C 1
ATOM 1283 O O . THR A 1 166 ? 48.310 -4.478 -41.945 1.00 44.81 166 THR A O 1
ATOM 1286 N N . GLU A 1 167 ? 46.533 -5.781 -41.630 1.00 39.28 167 GLU A N 1
ATOM 1287 C CA . GLU A 1 167 ? 46.648 -6.509 -42.889 1.00 39.28 167 GLU A CA 1
ATOM 1288 C C . GLU A 1 167 ? 45.398 -6.185 -43.694 1.00 39.28 167 GLU A C 1
ATOM 1290 O O . GLU A 1 167 ? 44.332 -6.764 -43.510 1.00 39.28 167 GLU A O 1
ATOM 1295 N N . PHE A 1 168 ? 45.541 -5.194 -44.575 1.00 38.44 168 PHE A N 1
ATOM 1296 C CA . PHE A 1 168 ? 44.665 -5.069 -45.726 1.00 38.44 168 PHE A CA 1
ATOM 1297 C C . PHE A 1 168 ? 44.752 -6.394 -46.484 1.00 38.44 168 PHE A C 1
ATOM 1299 O O . PHE A 1 168 ? 45.770 -6.703 -47.104 1.00 38.44 168 PHE A O 1
ATOM 1306 N N . HIS A 1 169 ? 43.703 -7.203 -46.384 1.00 38.94 169 HIS A N 1
ATOM 1307 C CA . HIS A 1 169 ? 43.516 -8.311 -47.297 1.00 38.94 169 HIS A CA 1
ATOM 1308 C C . HIS A 1 169 ? 43.188 -7.694 -48.660 1.00 38.94 169 HIS A C 1
ATOM 1310 O O . HIS A 1 169 ? 42.076 -7.210 -48.865 1.00 38.94 169 HIS A O 1
ATOM 1316 N N . ASP A 1 170 ? 44.163 -7.689 -49.575 1.00 43.09 170 ASP A N 1
ATOM 1317 C CA . ASP A 1 170 ? 43.927 -7.450 -51.001 1.00 43.09 170 ASP A CA 1
ATOM 1318 C C . ASP A 1 170 ? 43.024 -8.576 -51.521 1.00 43.09 170 ASP A C 1
ATOM 1320 O O . ASP A 1 170 ? 43.474 -9.615 -52.008 1.00 43.09 170 ASP A O 1
ATOM 1324 N N . TYR A 1 171 ? 41.715 -8.392 -51.364 1.00 40.78 171 TYR A N 1
ATOM 1325 C CA . TYR A 1 171 ? 40.744 -9.082 -52.187 1.00 40.78 171 TYR A CA 1
ATOM 1326 C C . TYR A 1 171 ? 40.832 -8.460 -53.574 1.00 40.78 171 TYR A C 1
ATOM 1328 O O . TYR A 1 171 ? 40.321 -7.367 -53.825 1.00 40.78 171 TYR A O 1
ATOM 1336 N N . GLU A 1 172 ? 41.465 -9.195 -54.482 1.00 49.34 172 GLU A N 1
ATOM 1337 C CA . GLU A 1 172 ? 41.293 -9.049 -55.922 1.00 49.34 172 GLU A CA 1
ATOM 1338 C C . GLU A 1 172 ? 39.794 -9.276 -56.231 1.00 49.34 172 GLU A C 1
ATOM 1340 O O . GLU A 1 172 ? 39.351 -10.391 -56.494 1.00 49.34 172 GLU A O 1
ATOM 1345 N N . GLY A 1 173 ? 38.975 -8.232 -56.045 1.00 53.25 173 GLY A N 1
ATOM 1346 C CA . GLY A 1 173 ? 37.517 -8.279 -56.216 1.00 53.25 173 GLY A CA 1
ATOM 1347 C C . GLY A 1 173 ? 36.643 -7.564 -55.171 1.00 53.25 173 GLY A C 1
ATOM 1348 O O . GLY A 1 173 ? 35.427 -7.708 -55.248 1.00 53.25 173 GLY A O 1
ATOM 1349 N N . GLY A 1 174 ? 37.192 -6.801 -54.217 1.00 39.88 174 GLY A N 1
ATOM 1350 C CA . GLY A 1 174 ? 36.406 -6.071 -53.205 1.00 39.88 174 GLY A CA 1
ATOM 1351 C C . GLY A 1 174 ? 36.778 -4.591 -53.116 1.00 39.88 174 GLY A C 1
ATOM 1352 O O . GLY A 1 174 ? 37.571 -4.198 -52.267 1.00 39.88 174 GLY A O 1
ATOM 1353 N N . GLY A 1 175 ? 36.230 -3.762 -54.003 1.00 43.22 175 GLY A N 1
ATOM 1354 C CA . GLY A 1 175 ? 36.522 -2.330 -54.050 1.00 43.22 175 GLY A CA 1
ATOM 1355 C C . GLY A 1 175 ? 35.768 -1.521 -52.993 1.00 43.22 175 GLY A C 1
ATOM 1356 O O . GLY A 1 175 ? 34.623 -1.155 -53.227 1.00 43.22 175 GLY A O 1
ATOM 1357 N N . ILE A 1 176 ? 36.435 -1.190 -51.882 1.00 42.84 176 ILE A N 1
ATOM 1358 C CA . ILE A 1 176 ? 36.255 0.073 -51.129 1.00 42.84 176 ILE A CA 1
ATOM 1359 C C . ILE A 1 176 ? 37.646 0.568 -50.673 1.00 42.84 176 ILE A C 1
ATOM 1361 O O . ILE A 1 176 ? 37.907 0.828 -49.502 1.00 42.84 176 ILE A O 1
ATOM 1365 N N . GLY A 1 177 ? 38.584 0.649 -51.616 1.00 38.00 177 GLY A N 1
ATOM 1366 C CA . GLY A 1 177 ? 39.665 1.638 -51.562 1.00 38.00 177 GLY A CA 1
ATOM 1367 C C . GLY A 1 177 ? 39.217 2.840 -52.389 1.00 38.00 177 GLY A C 1
ATOM 1368 O O . GLY A 1 177 ? 38.429 2.629 -53.307 1.00 38.00 177 GLY A O 1
ATOM 1369 N N . GLU A 1 178 ? 39.645 4.058 -52.038 1.00 48.78 178 GLU A N 1
ATOM 1370 C CA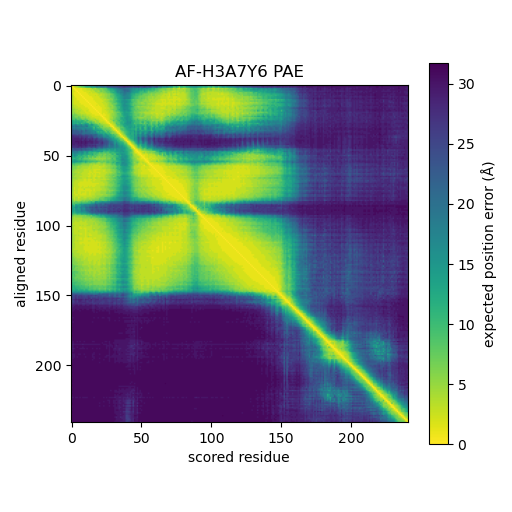 . GLU A 1 178 ? 39.360 5.322 -52.751 1.00 48.78 178 GLU A CA 1
ATOM 1371 C C . GLU A 1 178 ? 39.103 5.102 -54.252 1.00 48.78 178 GLU A C 1
ATOM 1373 O O . GLU A 1 178 ? 40.022 4.930 -55.050 1.00 48.78 178 GLU A O 1
ATOM 1378 N N . GLY A 1 179 ? 37.820 5.000 -54.606 1.00 42.59 179 GLY A N 1
ATOM 1379 C CA . GLY A 1 179 ? 37.388 4.543 -55.916 1.00 42.59 179 GLY A CA 1
ATOM 1380 C C . GLY A 1 179 ? 37.400 5.697 -56.896 1.00 42.59 179 GLY A C 1
ATOM 1381 O O . GLY A 1 179 ? 36.379 6.350 -57.088 1.00 42.59 179 GLY A O 1
ATOM 1382 N N . GLU A 1 180 ? 38.539 5.936 -57.534 1.00 44.72 180 GLU A N 1
ATOM 1383 C CA . GLU A 1 180 ? 38.539 6.567 -58.848 1.00 44.72 180 GLU A CA 1
ATOM 1384 C C . GLU A 1 180 ? 37.842 5.571 -59.791 1.00 44.72 180 GLU A C 1
ATOM 1386 O O . GLU A 1 180 ? 38.350 4.477 -60.048 1.00 44.72 180 GLU A O 1
ATOM 1391 N N . GLY A 1 181 ? 36.599 5.881 -60.178 1.00 50.19 181 GLY A N 1
ATOM 1392 C CA . GLY A 1 181 ? 35.730 5.004 -60.962 1.00 50.19 181 GLY A CA 1
ATOM 1393 C C . GLY A 1 181 ? 36.446 4.519 -62.218 1.00 50.19 181 GLY A C 1
ATOM 1394 O O . GLY A 1 181 ? 36.614 5.258 -63.180 1.00 50.19 181 GLY A O 1
ATOM 1395 N N . MET A 1 182 ? 36.895 3.263 -62.210 1.00 53.03 182 MET A N 1
ATOM 1396 C CA . MET A 1 182 ? 37.932 2.790 -63.134 1.00 53.03 182 MET A CA 1
ATOM 1397 C C . MET A 1 182 ? 37.455 2.568 -64.586 1.00 53.03 182 MET A C 1
ATOM 1399 O O . MET A 1 182 ? 38.188 1.989 -65.389 1.00 53.03 182 MET A O 1
ATOM 1403 N N . LYS A 1 183 ? 36.240 3.006 -64.946 1.00 51.38 183 LYS A N 1
ATOM 1404 C CA . LYS A 1 183 ? 35.750 3.142 -66.328 1.00 51.38 183 LYS A CA 1
ATOM 1405 C C . LYS A 1 183 ? 34.392 3.840 -66.341 1.00 51.38 183 LYS A C 1
ATOM 1407 O O . LYS A 1 183 ? 33.392 3.223 -65.977 1.00 51.38 183 LYS A O 1
ATOM 1412 N N . ASP A 1 184 ? 34.357 5.081 -66.815 1.00 56.69 184 ASP A N 1
ATOM 1413 C CA . ASP A 1 184 ? 33.099 5.721 -67.181 1.00 56.69 184 ASP A CA 1
ATOM 1414 C C . ASP A 1 184 ? 32.483 4.975 -68.380 1.00 56.69 184 ASP A C 1
ATOM 1416 O O . ASP A 1 184 ? 33.119 4.768 -69.419 1.00 56.69 184 ASP A O 1
ATOM 1420 N N . VAL A 1 185 ? 31.263 4.477 -68.196 1.00 58.34 185 VAL A N 1
ATOM 1421 C CA . VAL A 1 185 ? 30.462 3.815 -69.236 1.00 58.34 185 VAL A CA 1
ATOM 1422 C C . VAL A 1 185 ? 29.199 4.614 -69.557 1.00 58.34 185 VAL A C 1
ATOM 1424 O O . VAL A 1 185 ? 28.332 4.097 -70.260 1.00 58.34 185 VAL A O 1
ATOM 1427 N N . SER A 1 186 ? 29.118 5.872 -69.106 1.00 63.91 186 SER A N 1
ATOM 1428 C CA . SER A 1 186 ? 27.998 6.785 -69.368 1.00 63.91 186 SER A CA 1
ATOM 1429 C C . SER A 1 186 ? 27.730 6.946 -70.864 1.00 63.91 186 SER A C 1
ATOM 1431 O O . SER A 1 186 ? 26.581 6.904 -71.288 1.00 63.91 186 SER A O 1
ATOM 1433 N N . ASP A 1 187 ? 28.777 6.961 -71.693 1.00 63.22 187 ASP A N 1
ATOM 1434 C CA . ASP A 1 187 ? 28.665 7.028 -73.160 1.00 63.22 187 ASP A CA 1
ATOM 1435 C C . ASP A 1 187 ? 27.991 5.803 -73.814 1.00 63.22 187 ASP A C 1
ATOM 1437 O O . ASP A 1 187 ? 27.678 5.823 -75.006 1.00 63.22 187 ASP A O 1
ATOM 1441 N N . LYS A 1 188 ? 27.813 4.699 -73.077 1.00 63.31 188 LYS A N 1
ATOM 1442 C CA . LYS A 1 188 ? 27.204 3.453 -73.578 1.00 63.31 188 LYS A CA 1
ATOM 1443 C C . LYS A 1 188 ? 25.784 3.225 -73.070 1.00 63.31 188 LYS A C 1
ATOM 1445 O O . LYS A 1 188 ? 25.159 2.260 -73.506 1.00 63.31 188 LYS A O 1
ATOM 1450 N N . ILE A 1 189 ? 25.299 4.069 -72.165 1.00 64.75 189 ILE A N 1
ATOM 1451 C CA . ILE A 1 189 ? 23.954 3.970 -71.603 1.00 64.75 189 ILE A CA 1
ATOM 1452 C C . ILE A 1 189 ? 23.030 4.796 -72.499 1.00 64.75 189 ILE A C 1
ATOM 1454 O O . ILE A 1 189 ? 23.072 6.022 -72.496 1.00 64.75 189 ILE A O 1
ATOM 1458 N N . GLU A 1 190 ? 22.211 4.119 -73.304 1.00 63.22 190 GLU A N 1
ATOM 1459 C CA . GLU A 1 190 ? 21.259 4.785 -74.210 1.00 63.22 190 GLU A CA 1
ATOM 1460 C C . GLU A 1 190 ? 19.910 5.066 -73.512 1.00 63.22 190 GLU A C 1
ATOM 1462 O O . GLU A 1 190 ? 19.124 5.888 -73.983 1.00 63.22 190 GLU A O 1
ATOM 1467 N N . ASN A 1 191 ? 19.634 4.404 -72.376 1.00 58.31 191 ASN A N 1
ATOM 1468 C CA . ASN A 1 191 ? 18.415 4.579 -71.577 1.00 58.31 191 ASN A CA 1
ATOM 1469 C C . ASN A 1 191 ? 18.611 4.145 -70.103 1.00 58.31 191 ASN A C 1
ATOM 1471 O O . ASN A 1 191 ? 19.348 3.198 -69.837 1.00 58.31 191 ASN A O 1
ATOM 1475 N N . GLU A 1 192 ? 17.908 4.799 -69.170 1.00 55.56 192 GLU A N 1
ATOM 1476 C CA . GLU A 1 192 ? 17.916 4.561 -67.713 1.00 55.56 192 GLU A CA 1
ATOM 1477 C C . GLU A 1 192 ? 17.581 3.107 -67.316 1.00 55.56 192 GLU A C 1
ATOM 1479 O O . GLU A 1 192 ? 18.179 2.569 -66.385 1.00 55.56 192 GLU A O 1
ATOM 1484 N N . GLU A 1 193 ? 16.729 2.417 -68.083 1.00 57.62 193 GLU A N 1
ATOM 1485 C CA . GLU A 1 193 ? 16.355 1.013 -67.825 1.00 57.62 193 GLU A CA 1
ATOM 1486 C C . GLU A 1 193 ? 17.563 0.046 -67.910 1.00 57.62 193 GLU A C 1
ATOM 1488 O O . GLU A 1 193 ? 17.596 -0.980 -67.232 1.00 57.62 193 GLU A O 1
ATOM 1493 N N . GLN A 1 194 ? 18.616 0.389 -68.672 1.00 60.50 194 GLN A N 1
ATOM 1494 C CA . 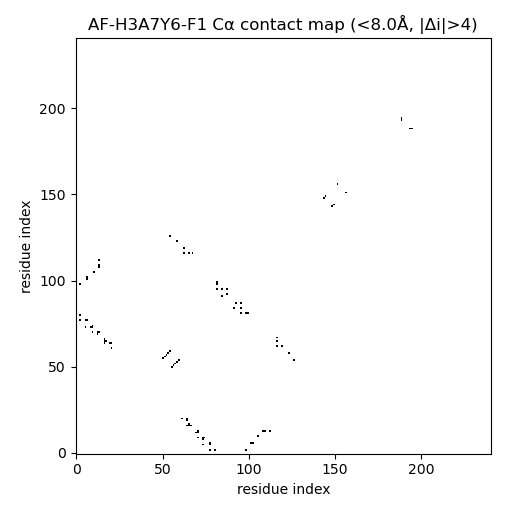GLN A 1 194 ? 19.835 -0.433 -68.780 1.00 60.50 194 GLN A CA 1
ATOM 1495 C C . GLN A 1 194 ? 20.677 -0.444 -67.499 1.00 60.50 194 GLN A C 1
ATOM 1497 O O . GLN A 1 194 ? 21.479 -1.358 -67.305 1.00 60.50 194 GLN A O 1
ATOM 1502 N N . VAL A 1 195 ? 20.520 0.557 -66.630 1.00 60.22 195 VAL A N 1
ATOM 1503 C CA . VAL A 1 195 ? 21.282 0.660 -65.380 1.00 60.22 195 VAL A CA 1
ATOM 1504 C C . VAL A 1 195 ? 20.706 -0.291 -64.331 1.00 60.22 195 VAL A C 1
ATOM 1506 O O . VAL A 1 195 ? 21.464 -0.957 -63.623 1.00 60.22 195 VAL A O 1
ATOM 1509 N N . GLU A 1 196 ? 19.378 -0.440 -64.293 1.00 55.28 196 GLU A N 1
ATOM 1510 C CA . GLU A 1 196 ? 18.681 -1.316 -63.342 1.00 55.28 196 GLU A CA 1
ATOM 1511 C C . GLU A 1 196 ? 18.957 -2.814 -63.584 1.00 55.28 196 GLU A C 1
ATOM 1513 O O . GLU A 1 196 ? 19.043 -3.589 -62.626 1.00 55.28 196 GLU A O 1
ATOM 1518 N N . ASP A 1 197 ? 19.185 -3.232 -64.835 1.00 51.50 197 ASP A N 1
ATOM 1519 C CA . ASP A 1 197 ? 19.380 -4.646 -65.202 1.00 51.50 197 ASP 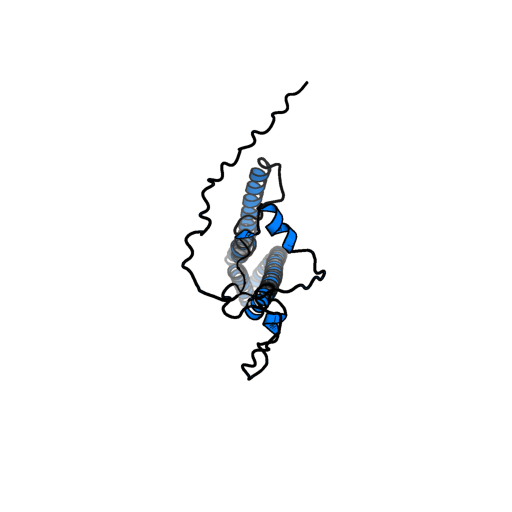A CA 1
ATOM 1520 C C . ASP A 1 197 ? 20.805 -5.189 -64.950 1.00 51.50 197 ASP A C 1
ATOM 1522 O O . ASP A 1 197 ? 21.029 -6.405 -64.938 1.00 51.50 197 ASP A O 1
ATOM 1526 N N . THR A 1 198 ? 21.790 -4.327 -64.666 1.00 54.94 198 THR A N 1
ATOM 1527 C CA . THR A 1 198 ? 23.189 -4.756 -64.438 1.00 54.94 198 THR A CA 1
ATOM 1528 C C . THR A 1 198 ? 23.410 -5.537 -63.136 1.00 54.94 198 THR A C 1
ATOM 1530 O O . THR A 1 198 ? 24.445 -6.181 -62.964 1.00 54.94 198 THR A O 1
ATOM 1533 N N . HIS A 1 199 ? 22.416 -5.595 -62.245 1.00 50.78 199 HIS A N 1
ATOM 1534 C CA . HIS A 1 199 ? 22.481 -6.398 -61.020 1.00 50.78 199 HIS A CA 1
ATOM 1535 C C . HIS A 1 199 ? 22.243 -7.906 -61.227 1.00 50.78 199 HIS A C 1
ATOM 1537 O O . HIS A 1 199 ? 22.341 -8.683 -60.269 1.00 50.78 199 HIS A O 1
ATOM 1543 N N . ARG A 1 200 ? 21.946 -8.363 -62.453 1.00 43.94 200 ARG A N 1
ATOM 1544 C CA . ARG A 1 200 ? 21.719 -9.782 -62.761 1.00 43.94 200 ARG A CA 1
ATOM 1545 C C . ARG A 1 200 ? 22.281 -10.186 -64.121 1.00 43.94 200 ARG A C 1
ATOM 1547 O O . ARG A 1 200 ? 21.515 -10.330 -65.061 1.00 43.94 200 ARG A O 1
ATOM 1554 N N . GLN A 1 201 ? 23.573 -10.498 -64.189 1.00 33.88 201 GLN A N 1
ATOM 1555 C CA . GLN A 1 201 ? 24.100 -11.672 -64.909 1.00 33.88 201 GLN A CA 1
ATOM 1556 C C . GLN A 1 201 ? 25.629 -11.641 -64.909 1.00 33.88 201 GLN A C 1
ATOM 1558 O O . GLN A 1 201 ? 26.258 -10.862 -65.616 1.00 33.88 201 GLN A O 1
ATOM 1563 N N . GLY A 1 202 ? 26.226 -12.536 -64.121 1.00 42.59 202 GLY A N 1
ATOM 1564 C CA . GLY A 1 202 ? 27.554 -13.036 -64.432 1.00 42.59 202 GLY A CA 1
ATOM 1565 C C . GLY A 1 202 ? 27.419 -14.035 -65.571 1.00 42.59 202 GLY A C 1
ATOM 1566 O O . GLY A 1 202 ? 26.869 -15.107 -65.355 1.00 42.59 202 GLY A O 1
ATOM 1567 N N . GLU A 1 203 ? 27.890 -13.675 -66.760 1.00 30.91 203 GLU A N 1
ATOM 1568 C CA . GLU A 1 203 ? 28.308 -14.611 -67.801 1.00 30.91 203 GLU A CA 1
ATOM 1569 C C . GLU A 1 203 ? 29.293 -13.906 -68.747 1.00 30.91 203 GLU A C 1
ATOM 1571 O O . GLU A 1 203 ? 29.143 -12.744 -69.118 1.00 30.91 203 GLU A O 1
ATOM 1576 N N . GLU A 1 204 ? 30.365 -14.628 -69.040 1.00 33.59 204 GLU A N 1
ATOM 1577 C CA . GLU A 1 204 ? 31.613 -14.202 -69.662 1.00 33.59 204 GLU A CA 1
ATOM 1578 C C . GLU A 1 204 ? 31.448 -13.612 -71.072 1.00 33.59 204 GLU A C 1
ATOM 1580 O O . GLU A 1 204 ? 30.654 -14.105 -71.876 1.00 33.59 204 GLU A O 1
ATOM 1585 N N . LYS A 1 205 ? 32.319 -12.651 -71.417 1.00 30.17 205 LYS A N 1
ATOM 1586 C CA . LYS A 1 205 ? 33.034 -12.623 -72.707 1.00 30.17 205 LYS A CA 1
ATOM 1587 C C . LYS A 1 205 ? 34.192 -11.625 -72.696 1.00 30.17 205 LYS A C 1
ATOM 1589 O O . LYS A 1 205 ? 34.001 -10.415 -72.613 1.00 30.17 205 LYS A O 1
ATOM 1594 N N . GLU A 1 206 ? 35.396 -12.176 -72.817 1.00 29.20 206 GLU A N 1
ATOM 1595 C CA . GLU A 1 206 ? 36.600 -11.474 -73.254 1.00 29.20 206 GLU A CA 1
ATOM 1596 C C . GLU A 1 206 ? 36.404 -10.908 -74.668 1.00 29.20 206 GLU A C 1
ATOM 1598 O O . GLU A 1 206 ? 35.854 -11.594 -75.526 1.00 29.20 206 GLU A O 1
ATOM 1603 N N . GLU A 1 207 ? 36.917 -9.703 -74.937 1.00 28.81 207 GLU A N 1
ATOM 1604 C CA . GLU A 1 207 ? 37.790 -9.463 -76.093 1.00 28.81 207 GLU A CA 1
ATOM 1605 C C . GLU A 1 207 ? 38.448 -8.070 -76.062 1.00 28.81 207 GLU A C 1
ATOM 1607 O O . GLU A 1 207 ? 37.925 -7.081 -75.553 1.00 28.81 207 GLU A O 1
ATOM 1612 N N . GLN A 1 208 ? 39.656 -8.053 -76.618 1.00 29.34 208 GLN A N 1
ATOM 1613 C CA . GLN A 1 208 ? 40.688 -7.019 -76.616 1.00 29.34 208 GLN A CA 1
ATOM 1614 C C . GLN A 1 208 ? 40.280 -5.691 -77.282 1.00 29.34 208 GLN A C 1
ATOM 1616 O O . GLN A 1 208 ? 39.604 -5.694 -78.317 1.00 29.34 208 GLN A O 1
ATOM 1621 N N . ARG A 1 209 ? 40.871 -4.577 -76.812 1.00 28.70 209 ARG A N 1
ATOM 1622 C CA . ARG A 1 209 ? 41.773 -3.741 -77.638 1.00 28.70 209 ARG A CA 1
ATOM 1623 C C . ARG A 1 209 ? 42.402 -2.560 -76.889 1.00 28.70 209 ARG A C 1
ATOM 1625 O O . ARG A 1 209 ? 41.749 -1.882 -76.103 1.00 28.70 209 ARG A O 1
ATOM 1632 N N . ASP A 1 210 ? 43.676 -2.349 -77.216 1.00 31.20 210 ASP A N 1
ATOM 1633 C CA . ASP A 1 210 ? 44.520 -1.191 -76.917 1.00 31.20 210 ASP A CA 1
ATOM 1634 C C . ASP A 1 210 ? 43.873 0.141 -77.325 1.00 31.20 210 ASP A C 1
ATOM 1636 O O . ASP A 1 210 ? 43.414 0.262 -78.460 1.00 31.20 210 ASP A O 1
ATOM 1640 N N . HIS A 1 211 ? 43.969 1.170 -76.475 1.00 31.03 211 HIS A N 1
ATOM 1641 C CA . HIS A 1 211 ? 44.574 2.442 -76.883 1.00 31.03 211 HIS A CA 1
ATOM 1642 C C . HIS A 1 211 ? 44.862 3.373 -75.697 1.00 31.03 211 HIS A C 1
ATOM 1644 O O . HIS A 1 211 ? 44.177 3.376 -74.681 1.00 31.03 211 HIS A O 1
ATOM 1650 N N . LYS A 1 212 ? 45.933 4.136 -75.887 1.00 31.97 212 LYS A N 1
ATOM 1651 C CA . LYS A 1 212 ? 46.571 5.110 -75.005 1.00 31.97 212 LYS A CA 1
ATOM 1652 C C . LYS A 1 212 ? 45.946 6.510 -75.141 1.00 31.97 212 LYS A C 1
ATOM 1654 O O . LYS A 1 212 ? 45.554 6.872 -76.249 1.00 31.97 212 LYS A O 1
ATOM 1659 N N . ASP A 1 213 ? 46.054 7.264 -74.045 1.00 30.16 213 ASP A N 1
ATOM 1660 C CA . ASP A 1 213 ? 46.265 8.721 -73.926 1.00 30.16 213 ASP A CA 1
ATOM 1661 C C . ASP A 1 213 ? 45.118 9.636 -73.429 1.00 30.16 213 ASP A C 1
ATOM 1663 O O . ASP A 1 213 ? 44.024 9.693 -73.983 1.00 30.16 213 ASP A O 1
ATOM 1667 N N . ASP A 1 214 ? 45.535 10.408 -72.413 1.00 31.73 214 ASP A N 1
ATOM 1668 C CA . ASP A 1 214 ? 45.174 11.747 -71.923 1.00 31.73 214 ASP A CA 1
ATOM 1669 C C . ASP A 1 214 ? 43.803 12.061 -71.288 1.00 31.73 214 ASP A C 1
ATOM 1671 O O . ASP A 1 214 ? 42.751 12.096 -71.922 1.00 31.73 214 ASP A O 1
ATOM 1675 N N . ILE A 1 215 ? 43.904 12.431 -70.002 1.00 35.50 215 ILE A N 1
ATOM 1676 C CA . ILE A 1 215 ? 42.882 12.975 -69.098 1.00 35.50 215 ILE A CA 1
ATOM 1677 C C . ILE A 1 215 ? 42.370 14.323 -69.635 1.00 35.50 215 ILE A C 1
ATOM 1679 O O . ILE A 1 215 ? 43.163 15.229 -69.905 1.00 35.50 215 ILE A O 1
ATOM 1683 N N . LYS A 1 216 ? 41.046 14.474 -69.751 1.00 42.28 216 LYS A N 1
ATOM 1684 C CA . LYS A 1 216 ? 40.355 15.737 -70.060 1.00 42.28 216 LYS A CA 1
ATOM 1685 C C . LYS A 1 216 ? 39.279 16.021 -69.013 1.00 42.28 216 LYS A C 1
ATOM 1687 O O . LYS A 1 216 ? 38.574 15.102 -68.618 1.00 42.28 216 LYS A O 1
ATOM 1692 N N . ASP A 1 217 ? 39.173 17.292 -68.623 1.00 43.31 217 ASP A N 1
ATOM 1693 C CA . ASP A 1 217 ? 38.134 17.843 -67.743 1.00 43.31 217 ASP A CA 1
ATOM 1694 C C . ASP A 1 217 ? 36.715 17.494 -68.245 1.00 43.31 217 ASP A C 1
ATOM 1696 O O . ASP A 1 217 ? 36.399 17.694 -69.422 1.00 43.31 217 ASP A O 1
ATOM 1700 N N . GLU A 1 218 ? 35.866 16.977 -67.351 1.00 42.88 218 GLU A N 1
ATOM 1701 C CA . GLU A 1 218 ? 34.493 16.538 -67.635 1.00 42.88 218 GLU A CA 1
ATOM 1702 C C . GLU A 1 218 ? 33.497 17.718 -67.621 1.00 42.88 218 GLU A C 1
ATOM 1704 O O . GLU A 1 218 ? 33.166 18.264 -66.571 1.00 42.88 218 GLU A O 1
ATOM 1709 N N . GLU A 1 219 ? 32.978 18.093 -68.798 1.00 48.53 219 GLU A N 1
ATOM 1710 C CA . GLU A 1 219 ? 31.872 19.061 -68.981 1.00 48.53 219 GLU A CA 1
ATOM 1711 C C . GLU A 1 219 ? 30.478 18.391 -69.091 1.00 48.53 219 GLU A C 1
ATOM 1713 O O . GLU A 1 219 ? 29.488 19.078 -69.330 1.00 48.53 219 GLU A O 1
ATOM 1718 N N . ASN A 1 220 ? 30.363 17.069 -68.897 1.00 50.94 220 ASN A N 1
ATOM 1719 C CA . ASN A 1 220 ? 29.120 16.302 -69.105 1.00 50.94 220 ASN A CA 1
ATOM 1720 C C . ASN A 1 220 ? 28.558 15.669 -67.817 1.00 50.94 220 ASN A C 1
ATOM 1722 O O . ASN A 1 220 ? 28.079 14.536 -67.830 1.00 50.94 220 ASN A O 1
ATOM 1726 N N . ALA A 1 221 ? 28.590 16.388 -66.694 1.00 53.56 221 ALA A N 1
ATOM 1727 C CA . ALA A 1 221 ? 27.830 15.972 -65.518 1.00 53.56 221 ALA A CA 1
ATOM 1728 C C . ALA A 1 221 ? 26.321 16.098 -65.805 1.00 53.56 221 ALA A C 1
ATOM 1730 O O . ALA A 1 221 ? 25.839 17.171 -66.172 1.00 53.56 221 ALA A O 1
ATOM 1731 N N . VAL A 1 222 ? 25.569 15.007 -65.644 1.00 51.03 222 VAL A N 1
ATOM 1732 C CA . VAL A 1 222 ? 24.106 14.997 -65.796 1.00 51.03 222 VAL A CA 1
ATOM 1733 C C . VAL A 1 222 ? 23.476 15.749 -64.616 1.00 51.03 222 VAL A C 1
ATOM 1735 O O . VAL A 1 222 ? 23.385 15.229 -63.505 1.00 51.03 222 VAL A O 1
ATOM 1738 N N . GLU A 1 223 ? 23.062 16.996 -64.845 1.00 55.81 223 GLU A N 1
ATOM 1739 C CA . GLU A 1 223 ? 22.331 17.812 -63.869 1.00 55.81 223 GLU A CA 1
ATOM 1740 C C . GLU A 1 223 ? 20.839 17.412 -63.881 1.00 55.81 223 GLU A C 1
ATOM 1742 O O . GLU A 1 223 ? 20.163 17.514 -64.909 1.00 55.81 223 GLU A O 1
ATOM 1747 N N . MET A 1 224 ? 20.321 16.910 -62.750 1.00 46.22 224 MET A N 1
ATOM 1748 C CA . MET A 1 224 ? 18.916 16.495 -62.609 1.00 46.22 224 MET A CA 1
ATOM 1749 C C . MET A 1 224 ? 17.994 17.710 -62.791 1.00 46.22 224 MET A C 1
ATOM 1751 O O . MET A 1 224 ? 17.925 18.570 -61.914 1.00 46.22 224 MET A O 1
ATOM 1755 N N . SER A 1 225 ? 17.296 17.793 -63.924 1.00 52.38 225 SER A N 1
ATOM 1756 C CA . SER A 1 225 ? 16.440 18.941 -64.270 1.00 52.38 225 SER A CA 1
ATOM 1757 C C . SER A 1 225 ? 14.934 18.665 -64.204 1.00 52.38 225 SER A C 1
ATOM 1759 O O . SER A 1 225 ? 14.153 19.587 -64.436 1.00 52.38 225 SER A O 1
ATOM 1761 N N . ASP A 1 226 ? 14.508 17.456 -63.828 1.00 51.41 226 ASP A N 1
ATOM 1762 C CA . ASP A 1 226 ? 13.083 17.123 -63.758 1.00 51.41 226 ASP A CA 1
ATOM 1763 C C . ASP A 1 226 ? 12.489 17.350 -62.357 1.00 51.41 226 ASP A C 1
ATOM 1765 O O . ASP A 1 226 ? 12.813 16.672 -61.380 1.00 51.41 226 ASP A O 1
ATOM 1769 N N . ASP A 1 227 ? 11.585 18.331 -62.287 1.00 52.91 227 ASP A N 1
ATOM 1770 C CA . ASP A 1 227 ? 10.743 18.652 -61.135 1.00 52.91 227 ASP A CA 1
ATOM 1771 C C . ASP A 1 227 ? 9.608 17.613 -61.028 1.00 52.91 227 ASP A C 1
ATOM 1773 O O . ASP A 1 227 ? 8.841 17.396 -61.971 1.00 52.91 227 ASP A O 1
ATOM 1777 N N . PHE A 1 228 ? 9.515 16.916 -59.894 1.00 47.47 228 PHE A N 1
ATOM 1778 C CA . PHE A 1 228 ? 8.624 15.764 -59.725 1.00 47.47 228 PHE A CA 1
ATOM 1779 C C . PHE A 1 228 ? 7.161 16.211 -59.527 1.00 47.47 228 PHE A C 1
ATOM 1781 O O . PHE A 1 228 ? 6.675 16.348 -58.401 1.00 47.47 228 PHE A O 1
ATOM 1788 N N . GLU A 1 229 ? 6.420 16.426 -60.619 1.00 51.72 229 GLU A N 1
ATOM 1789 C CA . GLU A 1 229 ? 4.969 16.672 -60.581 1.00 51.72 229 GLU A CA 1
ATOM 1790 C C . GLU A 1 229 ? 4.187 15.386 -60.242 1.00 51.72 229 GLU A C 1
ATOM 1792 O O . GLU A 1 229 ? 3.772 14.605 -61.103 1.00 51.72 229 GLU A O 1
ATOM 1797 N N . GLY A 1 230 ? 3.937 15.166 -58.950 1.00 50.66 230 GLY A N 1
ATOM 1798 C CA . GLY A 1 230 ? 3.058 14.098 -58.470 1.00 50.66 230 GLY A CA 1
ATOM 1799 C C . GLY A 1 230 ? 1.580 14.363 -58.795 1.00 50.66 230 GLY A C 1
ATOM 1800 O O . GLY A 1 230 ? 0.979 15.313 -58.293 1.00 50.66 230 GLY A O 1
ATOM 1801 N N . LYS A 1 231 ? 0.941 13.492 -59.589 1.00 47.47 231 LYS A N 1
ATOM 1802 C CA . LYS A 1 231 ? -0.520 13.520 -59.791 1.00 47.47 231 LYS A CA 1
ATOM 1803 C C . LYS A 1 231 ? -1.255 13.054 -58.530 1.00 47.47 231 LYS A C 1
ATOM 1805 O O . LYS A 1 231 ? -1.203 11.880 -58.175 1.00 47.47 231 LYS A O 1
ATOM 1810 N N . MET A 1 232 ? -2.009 13.959 -57.905 1.00 56.59 232 MET A N 1
ATOM 1811 C CA . MET A 1 232 ? -2.962 13.626 -56.840 1.00 56.59 232 MET A CA 1
ATOM 1812 C C . MET A 1 232 ? -4.138 12.835 -57.431 1.00 56.59 232 MET A C 1
ATOM 1814 O O . MET A 1 232 ? -4.834 13.319 -58.325 1.00 56.59 232 MET A O 1
ATOM 1818 N N . HIS A 1 233 ? -4.350 11.609 -56.954 1.00 40.19 233 HIS A N 1
ATOM 1819 C CA . HIS A 1 233 ? -5.479 10.772 -57.354 1.00 40.19 233 HIS A CA 1
ATOM 1820 C C . HIS A 1 233 ? -6.705 11.119 -56.496 1.00 40.19 233 HIS A C 1
ATOM 1822 O O . HIS A 1 233 ? -6.686 10.919 -55.283 1.00 40.19 233 HIS A O 1
ATOM 1828 N N . ASP A 1 234 ? -7.752 11.665 -57.119 1.00 52.06 234 ASP A N 1
ATOM 1829 C CA . ASP A 1 234 ? -9.026 11.952 -56.452 1.00 52.06 234 ASP A CA 1
ATOM 1830 C C . ASP A 1 234 ? -9.860 10.661 -56.372 1.00 52.06 234 ASP A C 1
ATOM 1832 O O . ASP A 1 234 ? -10.083 9.990 -57.382 1.00 52.06 234 ASP A O 1
ATOM 1836 N N . GLY A 1 235 ? -10.255 10.270 -55.159 1.00 46.34 235 GLY A N 1
ATOM 1837 C CA . GLY A 1 235 ? -10.934 9.001 -54.894 1.00 46.34 235 GLY A CA 1
ATOM 1838 C C . GLY A 1 235 ? -12.377 8.988 -55.405 1.00 46.34 235 GLY A C 1
ATOM 1839 O O . GLY A 1 235 ? -13.168 9.880 -55.098 1.00 46.34 235 GLY A O 1
ATOM 1840 N N . GLU A 1 236 ? -12.746 7.946 -56.152 1.00 46.38 236 GLU A N 1
ATOM 1841 C CA . GLU A 1 236 ? -14.108 7.744 -56.652 1.00 46.38 236 GLU A CA 1
ATOM 1842 C C . GLU A 1 236 ? -15.130 7.630 -55.503 1.00 46.38 236 GLU A C 1
ATOM 1844 O O . GLU A 1 236 ? -15.085 6.719 -54.670 1.00 46.38 236 GLU A O 1
ATOM 1849 N N . ARG A 1 237 ? -16.115 8.539 -55.483 1.00 49.56 237 ARG A N 1
ATOM 1850 C CA . ARG A 1 237 ? -17.332 8.397 -54.672 1.00 49.56 237 ARG A CA 1
ATOM 1851 C C . ARG A 1 237 ? -18.211 7.294 -55.265 1.00 49.56 237 ARG A C 1
ATOM 1853 O O . ARG A 1 237 ? -18.693 7.424 -56.386 1.00 49.56 237 ARG A O 1
ATOM 1860 N N . LYS A 1 238 ? -18.494 6.249 -54.483 1.00 44.88 238 LYS A N 1
ATOM 1861 C CA . LYS A 1 238 ? -19.598 5.317 -54.759 1.00 44.88 238 LYS A CA 1
ATOM 1862 C C . LYS A 1 238 ? -20.933 5.997 -54.443 1.00 44.88 238 LYS A C 1
ATOM 1864 O O . LYS A 1 238 ? -21.214 6.256 -53.275 1.00 44.88 238 LYS A O 1
ATOM 1869 N N . GLU A 1 239 ? -21.760 6.240 -55.457 1.00 41.50 239 GLU A N 1
ATOM 1870 C CA . GLU A 1 239 ? -23.195 6.485 -55.272 1.00 41.50 239 GLU A CA 1
ATOM 1871 C C . GLU A 1 239 ? -23.988 5.174 -55.338 1.00 41.50 239 GLU A C 1
ATOM 1873 O O . GLU A 1 239 ? -23.651 4.244 -56.072 1.00 41.50 239 GLU A O 1
ATOM 1878 N N . GLN A 1 240 ? -25.022 5.114 -54.501 1.00 38.62 240 GLN A N 1
ATOM 1879 C CA . GLN A 1 240 ? -25.971 4.017 -54.354 1.00 38.62 240 GLN A CA 1
ATOM 1880 C C . GLN A 1 240 ? -26.960 3.975 -55.527 1.00 38.62 240 GLN A C 1
ATOM 1882 O O . GLN A 1 240 ? -27.440 5.017 -55.973 1.00 38.62 240 GLN A O 1
ATOM 1887 N N . GLY A 1 241 ? -27.322 2.759 -55.938 1.00 32.78 241 GLY A N 1
ATOM 1888 C CA . GLY A 1 241 ? -28.450 2.438 -56.813 1.00 32.78 241 GLY A CA 1
ATOM 1889 C C . GLY A 1 241 ? -28.789 0.962 -56.702 1.00 32.78 241 GLY A C 1
ATOM 1890 O O . GLY A 1 241 ? -27.917 0.153 -57.085 1.00 32.78 241 GLY A O 1
#

Sequence (241 aa):
MDFSQQLETAINSVLCVTQNLVKKSREEDGQKEEKTRDDDDDAALIQPGLLTRLLEEDLSADVLSLNVQKVASCISQLLERLKYTEHPPVNECQMFNQACCLLVRLLPMLSTYSSLVQYYLTLSLALHRSTGKLLSVLAAVFTDLAQKGFCLPKELMEDSAGEGATEFHDYEGGGIGEGEGMKDVSDKIENEEQVEDTHRQGEEKEEQRDHKDDIKDEENAVEMSDDFEGKMHDGERKEQG

pLDDT: mean 70.07, std 21.52, range [28.7, 98.0]

Solvent-accessible surface area (backbone atoms only — not comparable to full-atom values): 15633 Å² total; per-residue (Å²): 115,72,67,62,56,50,50,50,50,39,51,52,49,52,49,49,28,55,50,53,54,54,50,52,52,53,56,55,52,55,57,50,61,60,60,67,73,76,66,94,76,78,80,81,70,83,54,87,59,48,64,53,44,59,64,48,54,51,45,49,52,52,62,60,51,56,42,59,68,60,49,50,50,44,51,51,54,54,54,52,57,54,57,76,51,76,80,51,60,85,82,41,50,61,56,48,52,51,52,50,55,52,50,62,67,44,44,65,60,50,49,54,50,49,53,51,53,51,49,52,52,51,51,53,50,55,46,52,54,50,54,50,50,50,50,53,52,51,52,49,53,53,49,49,40,72,74,58,51,80,85,63,57,70,86,74,60,68,72,78,80,60,94,76,78,97,69,83,76,83,54,93,85,65,90,85,59,93,72,72,74,92,69,86,56,67,95,73,59,90,50,75,73,65,65,71,54,69,84,69,73,96,73,91,79,90,82,88,81,91,85,87,87,83,94,73,87,83,87,77,76,86,72,91,78,81,77,86,81,76,81,81,81,81,80,84,81,86,78,91,132

Organism: Latimeria chalumnae (NCBI:txid7897)

Nearest PDB structures (foldseek):
  3mtt-assembly1_A  TM=2.141E-01  e=2.941E+00  Homo sapiens
  4waf-assembly1_B  TM=2.329E-01  e=4.479E+00  Homo sapiens

Mean predicted aligned error: 19.61 Å

Radius of gyration: 41.01 Å; Cα contacts (8 Å, |Δi|>4): 49; chains: 1; bounding box: 76×34×121 Å

Foldseek 3Di:
DVLVVLLVVLVVLLVQLVVVVVVVVVVVVVVVVVVVVPDDDDDDPCPPCVCVCPQPVPLVVNLVSLVVVSNVVSVVVLVVVLVVCPDPDPVCVVVSVVSVVSVVVCVVSVVVSVVVNVVSVVVNVVSVVVVVVVVVVVVVVVVCCVVPPPPPPVVVVPPPPDPDDPDPPPPPPDDPDPDPPPDDPVVVDPDPVVVVPPVDDDDDDDDDDDDDDDDDDDPDDDDPDDDDDDDDDDDDDDDDD

Secondary structure (DSSP, 8-state):
-HHHHHHHHHHHHHHHHHHHHHHHHHHHHHHHHHHTTT--SSS----TTHHHIIIIIIHHHHHHHT-HHHHHHHHHHHHHHHHTTSS--TTTHHHHHHHHHHHHHHHHHHHHHHHHHHHHHHHHHHHHHHHHHHHHHHHHHHHHHHHHTTT--GGGTGGGS----------TT---S----S---GGG--STHHHHGGGS---------------------------------PPPP----